Protein AF-0000000087738528 (afdb_homodimer)

Secondary structure (DSSP, 8-state):
--HHHHHHHHHHHHHHHHHHHHHH-HHHHHHHTTB-----SSS-GGGHHHHHHHHHHHHHHHHHHHHHHHT-HHHHHHHHHHHHHHHHHHHHHHHHHB-TTHHHHHHHHHHHHHHHHHHHHHHT-/--HHHHHHHHHHHHHHHHHHHHHH-HHHHHHHTTB------SS-GGGHHHHHHHHHHHHHHHHHHHHHHHT-HHHHHHHHHHHHHHHHHHHHHHHHHB-TTHHHHHHHHHHHHHHHHHHHHHHT-

Organism: NCBI:txid56646

Solvent-accessible surface area (backbone atoms only — not comparable to full-atom values): 12207 Å² total; per-residue (Å²): 131,53,71,70,56,50,50,44,46,49,48,13,50,48,26,38,52,49,19,50,42,20,67,75,37,43,73,58,44,31,58,72,69,20,33,45,72,68,79,60,78,91,84,57,48,67,45,49,48,43,39,52,52,17,35,49,30,32,29,52,11,53,46,37,42,51,26,59,75,70,62,37,63,51,30,47,34,43,52,29,38,37,54,10,48,30,25,41,47,47,24,59,48,34,76,75,59,28,37,96,61,20,68,63,45,28,51,52,22,43,51,49,13,51,52,27,38,48,53,24,53,58,67,73,103,131,54,71,69,56,49,50,44,47,50,48,14,50,48,27,37,52,49,18,50,42,20,67,75,37,43,72,57,43,32,58,74,69,20,32,42,70,66,82,59,70,94,86,49,51,66,44,48,47,42,40,51,52,17,34,48,31,34,29,52,10,54,46,38,42,51,24,58,76,69,62,36,62,52,30,46,34,43,52,29,37,38,53,10,47,30,26,42,47,48,23,58,48,31,75,76,59,30,36,94,61,19,68,61,44,27,50,51,23,43,52,50,12,51,52,27,38,49,52,23,53,59,67,71,104

InterPro domains:
  IPR025363 Protein of unknown function DUF4267 [PF14087] (12-122)

Nearest PDB structures (foldseek):
  6k4j-assembly1_A  TM=4.149E-01  e=2.799E-01  Homo sapiens
  8esv-assembly1_B  TM=3.959E-01  e=2.149E+00  Homo sapiens
  2cj5-assembly1_A  TM=5.623E-01  e=8.952E+00  Nicotiana tabacum
  8h9q-assembly1_N  TM=2.636E-01  e=1.359E+00  Homo sapiens
  6jx6-assembly1_A  TM=2.242E-01  e=2.773E+00  Homo sapiens

pLDDT: mean 91.37, std 12.64, range [44.09, 98.94]

Sequence (250 aa):
MTLSETLVYLLGLGCIARSVMAFANPQAEYALNGIRHTIAPKKDTSSGPIYMLGLWELSVGVLLLTTQASGSFAGITTLLGLMGLYKAGVAILLWNIGDKNKTRKIAGNILTAITFLFWALYRCQMTLSETLVYLLGLGCIARSVMAFANPQAEYALNGIRHTIAPKKDTSSGPIYMLGLWELSVGVLLLTTQASGSFAGITTLLGLMGLYKAGVAILLWNIGDKNKTRKIAGNILTAITFLFWALYRCQ

Radius of gyration: 17.53 Å; Cα contacts (8 Å, |Δi|>4): 351; chains: 2; bounding box: 40×53×39 Å

Structure (mmCIF, N/CA/C/O backbone):
data_AF-0000000087738528-model_v1
#
loop_
_entity.id
_entity.type
_entity.pdbx_description
1 polymer 'DoxX family protein'
#
loop_
_atom_site.group_PDB
_atom_site.id
_atom_site.type_symbol
_atom_site.label_atom_id
_atom_site.label_alt_id
_atom_site.label_comp_id
_atom_site.label_asym_id
_atom_site.label_entity_id
_atom_site.label_seq_id
_atom_site.pdbx_PDB_ins_code
_atom_site.Cartn_x
_atom_site.Cartn_y
_atom_site.Cartn_z
_atom_site.occupancy
_atom_site.B_iso_or_equiv
_atom_site.auth_seq_id
_atom_site.auth_comp_id
_atom_site.auth_asym_id
_atom_site.auth_atom_id
_atom_site.pdbx_PDB_model_num
ATOM 1 N N . MET A 1 1 ? -19.734 -15.836 -14.5 1 84.88 1 MET A N 1
ATOM 2 C CA . MET A 1 1 ? -18.812 -15.484 -13.43 1 84.88 1 MET A CA 1
ATOM 3 C C . MET A 1 1 ? -19.328 -15.969 -12.078 1 84.88 1 MET A C 1
ATOM 5 O O . MET A 1 1 ? -20.531 -15.914 -11.812 1 84.88 1 MET A O 1
ATOM 9 N N . THR A 1 2 ? -18.469 -16.594 -11.344 1 93.69 2 THR A N 1
ATOM 10 C CA . THR A 1 2 ? -18.797 -17.047 -10 1 93.69 2 THR A CA 1
ATOM 11 C C . THR A 1 2 ? -18.906 -15.867 -9.039 1 93.69 2 THR A C 1
ATOM 13 O O . THR A 1 2 ? -18.531 -14.742 -9.383 1 93.69 2 THR A O 1
ATOM 16 N N . LEU A 1 3 ? -19.578 -16.078 -7.895 1 94.94 3 LEU A N 1
ATOM 17 C CA . LEU A 1 3 ? -19.656 -15.047 -6.859 1 94.94 3 LEU A CA 1
ATOM 18 C C . LEU A 1 3 ? -18.266 -14.57 -6.457 1 94.94 3 LEU A C 1
ATOM 20 O O . LEU A 1 3 ? -18.031 -13.367 -6.297 1 94.94 3 LEU A O 1
ATOM 24 N N . SER A 1 4 ? -17.406 -15.547 -6.266 1 95.31 4 SER A N 1
ATOM 25 C CA . SER A 1 4 ? -16.031 -15.203 -5.875 1 95.31 4 SER A CA 1
ATOM 26 C C . SER A 1 4 ? -15.375 -14.289 -6.906 1 95.31 4 SER A C 1
ATOM 28 O O . SER A 1 4 ? -14.742 -13.297 -6.543 1 95.31 4 SER A O 1
ATOM 30 N N . GLU A 1 5 ? -15.477 -14.555 -8.156 1 97.25 5 GLU A N 1
ATOM 31 C CA . GLU A 1 5 ? -14.914 -13.734 -9.219 1 97.25 5 GLU A CA 1
ATOM 32 C C . GLU A 1 5 ? -15.523 -12.336 -9.227 1 97.25 5 GLU A C 1
ATOM 34 O O . GLU A 1 5 ? -14.812 -11.344 -9.352 1 97.25 5 GLU A O 1
ATOM 39 N N . THR A 1 6 ? -16.828 -12.336 -9.07 1 97.69 6 THR A N 1
ATOM 40 C CA . THR A 1 6 ? -17.531 -11.055 -9.039 1 97.69 6 THR A CA 1
ATOM 41 C C . THR A 1 6 ? -17.047 -10.188 -7.887 1 97.69 6 THR A C 1
ATOM 43 O O . THR A 1 6 ? -16.828 -8.984 -8.055 1 97.69 6 THR A O 1
ATOM 46 N N . LEU A 1 7 ? -16.844 -10.805 -6.742 1 97.88 7 LEU A N 1
ATOM 47 C CA . LEU A 1 7 ? -16.391 -10.078 -5.559 1 97.88 7 LEU A CA 1
ATOM 48 C C . LEU A 1 7 ? -14.992 -9.508 -5.77 1 97.88 7 LEU A C 1
ATOM 50 O O . LEU A 1 7 ? -14.672 -8.422 -5.277 1 97.88 7 LEU A O 1
ATOM 54 N N . VAL A 1 8 ? -14.117 -10.18 -6.469 1 98.56 8 VAL A N 1
ATOM 55 C CA . VAL A 1 8 ? -12.773 -9.68 -6.738 1 98.56 8 VAL A CA 1
ATOM 56 C C . VAL A 1 8 ? -12.844 -8.461 -7.656 1 98.56 8 VAL A C 1
ATOM 58 O O . VAL A 1 8 ? -12.172 -7.457 -7.418 1 98.56 8 VAL A O 1
ATOM 61 N N . TYR A 1 9 ? -13.703 -8.492 -8.688 1 98.62 9 TYR A N 1
ATOM 62 C CA . TYR A 1 9 ? -13.875 -7.348 -9.578 1 98.62 9 TYR A CA 1
ATOM 63 C C . TYR A 1 9 ? -14.438 -6.152 -8.812 1 98.62 9 TYR A C 1
ATOM 65 O O . TYR A 1 9 ? -13.992 -5.02 -9.008 1 98.62 9 TYR A O 1
ATOM 73 N N . LEU A 1 10 ? -15.375 -6.418 -7.965 1 98.62 10 LEU A N 1
ATOM 74 C CA . LEU A 1 10 ? -15.961 -5.344 -7.172 1 98.62 10 LEU A CA 1
ATOM 75 C C . LEU A 1 10 ? -14.938 -4.754 -6.211 1 98.62 10 LEU A C 1
ATOM 77 O O . LEU A 1 10 ? -14.891 -3.535 -6.02 1 98.62 10 LEU A O 1
ATOM 81 N N . LEU A 1 11 ? -14.203 -5.637 -5.633 1 98.69 11 LEU A N 1
ATOM 82 C CA . LEU A 1 11 ? -13.148 -5.172 -4.738 1 98.69 11 LEU A CA 1
ATOM 83 C C . LEU A 1 11 ? -12.148 -4.297 -5.484 1 98.69 11 LEU A C 1
ATOM 85 O O . LEU A 1 11 ? -11.75 -3.238 -4.988 1 98.69 11 LEU A O 1
ATOM 89 N N . GLY A 1 12 ? -11.656 -4.758 -6.66 1 98.88 12 GLY A N 1
ATOM 90 C CA . GLY A 1 12 ? -10.75 -3.967 -7.469 1 98.88 12 GLY A CA 1
ATOM 91 C C . GLY A 1 12 ? -11.305 -2.605 -7.844 1 98.88 12 GLY A C 1
ATOM 92 O O . GLY A 1 12 ? -10.617 -1.59 -7.711 1 98.88 12 GLY A O 1
ATOM 93 N N . LEU A 1 13 ? -12.562 -2.557 -8.227 1 98.69 13 LEU A N 1
ATOM 94 C CA . LEU A 1 13 ? -13.219 -1.301 -8.57 1 98.69 13 LEU A CA 1
ATOM 95 C C . LEU A 1 13 ? -13.391 -0.42 -7.34 1 98.69 13 LEU A C 1
ATOM 97 O O . LEU A 1 13 ? -13.289 0.806 -7.426 1 98.69 13 LEU A O 1
ATOM 101 N N . GLY A 1 14 ? -13.727 -1.035 -6.246 1 98.31 14 GLY A N 1
ATOM 102 C CA . GLY A 1 14 ? -13.828 -0.293 -5 1 98.31 14 GLY A CA 1
ATOM 103 C C . GLY A 1 14 ? -12.531 0.392 -4.605 1 98.31 14 GLY A C 1
ATOM 104 O O . GLY A 1 14 ? -12.539 1.539 -4.152 1 98.31 14 GLY A O 1
ATOM 105 N N . CYS A 1 15 ? -11.422 -0.277 -4.754 1 98.56 15 CYS A N 1
ATOM 106 C CA . CYS A 1 15 ? -10.117 0.31 -4.477 1 98.56 15 CYS A CA 1
ATOM 107 C C . CYS A 1 15 ? -9.844 1.49 -5.402 1 98.56 15 CYS A C 1
ATOM 109 O O . CYS A 1 15 ? -9.328 2.52 -4.965 1 98.56 15 CYS A O 1
ATOM 111 N N . ILE A 1 16 ? -10.195 1.378 -6.656 1 98.56 16 ILE A N 1
ATOM 112 C CA . ILE A 1 16 ? -10 2.469 -7.602 1 98.56 16 ILE A CA 1
ATOM 113 C C . ILE A 1 16 ? -10.891 3.652 -7.219 1 98.56 16 ILE A C 1
ATOM 115 O O . ILE A 1 16 ? -10.453 4.805 -7.273 1 98.56 16 ILE A O 1
ATOM 119 N N . ALA A 1 17 ? -12.109 3.391 -6.816 1 97.94 17 ALA A N 1
ATOM 120 C CA . ALA A 1 17 ? -13.008 4.457 -6.367 1 97.94 17 ALA A CA 1
ATOM 121 C C . ALA A 1 17 ? -12.43 5.184 -5.16 1 97.94 17 ALA A C 1
ATOM 123 O O . ALA A 1 17 ? -12.508 6.414 -5.07 1 97.94 17 ALA A O 1
ATOM 124 N N . ARG A 1 18 ? -11.898 4.438 -4.223 1 96.88 18 ARG A N 1
ATOM 125 C CA . ARG A 1 18 ? -11.273 5.051 -3.059 1 96.88 18 ARG A CA 1
ATOM 126 C C . ARG A 1 18 ? -10.094 5.926 -3.467 1 96.88 18 ARG A C 1
ATOM 128 O O . ARG A 1 18 ? -9.844 6.965 -2.852 1 96.88 18 ARG A O 1
ATOM 135 N N . SER A 1 19 ? -9.312 5.43 -4.398 1 97.44 19 SER A N 1
ATOM 136 C CA . SER A 1 19 ? -8.219 6.234 -4.93 1 97.44 19 SER A CA 1
ATOM 137 C C . SER A 1 19 ? -8.719 7.566 -5.469 1 97.44 19 SER A C 1
ATOM 139 O O . SER A 1 19 ? -8.156 8.617 -5.164 1 97.44 19 SER A O 1
ATOM 141 N N . VAL A 1 20 ? -9.742 7.613 -6.211 1 97.12 20 VAL A N 1
ATOM 142 C CA . VAL A 1 20 ? -10.32 8.836 -6.754 1 97.12 20 VAL A CA 1
ATOM 143 C C . VAL A 1 20 ? -10.734 9.766 -5.609 1 97.12 20 VAL A C 1
ATOM 145 O O . VAL A 1 20 ? -10.484 10.969 -5.66 1 97.12 20 VAL A O 1
ATOM 148 N N . MET A 1 21 ? -11.305 9.234 -4.609 1 94.19 21 MET A N 1
ATOM 149 C CA . MET A 1 21 ? -11.727 10.031 -3.459 1 94.19 21 MET A CA 1
ATOM 150 C C . MET A 1 21 ? -10.523 10.664 -2.77 1 94.19 21 MET A C 1
ATOM 152 O O . MET A 1 21 ? -10.586 11.82 -2.354 1 94.19 21 MET A O 1
ATOM 156 N N . ALA A 1 22 ? -9.469 9.898 -2.594 1 94.25 22 ALA A N 1
ATOM 157 C CA . ALA A 1 22 ? -8.258 10.414 -1.956 1 94.25 22 ALA A CA 1
ATOM 158 C C . ALA A 1 22 ? -7.715 11.625 -2.709 1 94.25 22 ALA A C 1
ATOM 160 O O . ALA A 1 22 ? -7.203 12.562 -2.098 1 94.25 22 ALA A O 1
ATOM 161 N N . PHE A 1 23 ? -7.859 11.625 -4.051 1 93.31 23 PHE A N 1
ATOM 162 C CA . PHE A 1 23 ? -7.359 12.734 -4.855 1 93.31 23 PHE A CA 1
ATOM 163 C C . PHE A 1 23 ? -8.375 13.867 -4.898 1 93.31 23 PHE A C 1
ATOM 165 O O . PHE A 1 23 ? -8 15.039 -4.859 1 93.31 23 PHE A O 1
ATOM 172 N N . ALA A 1 24 ? -9.617 13.562 -4.922 1 94.38 24 ALA A N 1
ATOM 173 C CA . ALA A 1 24 ? -10.656 14.57 -5.086 1 94.38 24 ALA A CA 1
ATOM 174 C C . ALA A 1 24 ? -10.953 15.281 -3.764 1 94.38 24 ALA A C 1
ATOM 176 O O . ALA A 1 24 ? -11.25 16.469 -3.746 1 94.38 24 ALA A O 1
ATOM 177 N N . ASN A 1 25 ? -10.922 14.602 -2.697 1 92.75 25 ASN A N 1
ATOM 178 C CA . ASN A 1 25 ? -11.25 15.133 -1.38 1 92.75 25 ASN A CA 1
ATOM 179 C C . ASN A 1 25 ? -10.375 14.523 -0.292 1 92.75 25 ASN A C 1
ATOM 181 O O . ASN A 1 25 ? -10.852 13.742 0.536 1 92.75 25 ASN A O 1
ATOM 185 N N . PRO A 1 26 ? -9.133 14.953 -0.271 1 88.75 26 PRO A N 1
ATOM 186 C CA . PRO A 1 26 ? -8.211 14.375 0.703 1 88.75 26 PRO A CA 1
ATOM 187 C C . PRO A 1 26 ? -8.672 14.562 2.145 1 88.75 26 PRO A C 1
ATOM 189 O O . PRO A 1 26 ? -8.422 13.711 2.996 1 88.75 26 PRO A O 1
ATOM 192 N N . GLN A 1 27 ? -9.438 15.641 2.484 1 84.06 27 GLN A N 1
ATOM 193 C CA . GLN A 1 27 ? -9.93 15.875 3.836 1 84.06 27 GLN A CA 1
ATOM 194 C C . GLN A 1 27 ? -10.938 14.797 4.246 1 84.06 27 GLN A C 1
ATOM 196 O O . GLN A 1 27 ? -10.93 14.344 5.391 1 84.06 27 GLN A O 1
ATOM 201 N N . ALA A 1 28 ? -11.703 14.43 3.309 1 86.06 28 ALA A N 1
ATOM 202 C CA . ALA A 1 28 ? -12.672 13.367 3.568 1 86.06 28 ALA A CA 1
ATOM 203 C C . ALA A 1 28 ? -11.969 12.039 3.859 1 86.06 28 ALA A C 1
ATOM 205 O O . ALA A 1 28 ? -12.438 11.25 4.684 1 86.06 28 ALA A O 1
ATOM 206 N N . GLU A 1 29 ? -10.859 11.812 3.221 1 86.38 29 GLU A N 1
ATOM 207 C CA . GLU A 1 29 ? -10.117 10.57 3.412 1 86.38 29 GLU A CA 1
ATOM 208 C C . GLU A 1 29 ? -9.516 10.5 4.812 1 86.38 29 GLU A C 1
ATOM 210 O O . GLU A 1 29 ? -9.414 9.414 5.395 1 86.38 29 GLU A O 1
ATOM 215 N N . TYR A 1 30 ? -9.141 11.625 5.336 1 84.69 30 TYR A N 1
ATOM 216 C CA . TYR A 1 30 ? -8.695 11.633 6.723 1 84.69 30 TYR A CA 1
ATOM 217 C C . TYR A 1 30 ? -9.781 11.094 7.648 1 84.69 30 TYR A C 1
ATOM 219 O O . TYR A 1 30 ? -9.523 10.211 8.469 1 84.69 30 TYR A O 1
ATOM 227 N N . ALA A 1 31 ? -10.93 11.602 7.492 1 83.75 31 ALA A N 1
ATOM 228 C CA . ALA A 1 31 ? -12.062 11.188 8.32 1 83.75 31 ALA A CA 1
ATOM 229 C C . ALA A 1 31 ? -12.398 9.719 8.086 1 83.75 31 ALA A C 1
ATOM 231 O O . ALA A 1 31 ? -12.68 8.984 9.039 1 83.75 31 ALA A O 1
ATOM 232 N N . LEU A 1 32 ? -12.305 9.297 6.852 1 85.31 32 LEU A N 1
ATOM 233 C CA . LEU A 1 32 ? -12.641 7.922 6.488 1 85.31 32 LEU A CA 1
ATOM 234 C C . LEU A 1 32 ? -11.641 6.941 7.098 1 85.31 32 LEU A C 1
ATOM 236 O O . LEU A 1 32 ? -12 5.812 7.441 1 85.31 32 LEU A O 1
ATOM 240 N N . ASN A 1 33 ? -10.492 7.398 7.305 1 87.69 33 ASN A N 1
ATOM 241 C CA . ASN A 1 33 ? -9.461 6.539 7.871 1 87.69 33 ASN A CA 1
ATOM 242 C C . ASN A 1 33 ? -9.375 6.691 9.383 1 87.69 33 ASN A C 1
ATOM 244 O O . ASN A 1 33 ? -8.555 6.031 10.039 1 87.69 33 ASN A O 1
ATOM 248 N N . GLY A 1 34 ? -10.188 7.57 9.93 1 85.12 34 GLY A N 1
ATOM 249 C CA . GLY A 1 34 ? -10.242 7.738 11.375 1 85.12 34 GLY A CA 1
ATOM 250 C C . GLY A 1 34 ? -9.039 8.477 11.93 1 85.12 34 GLY A C 1
ATOM 251 O O . GLY A 1 34 ? -8.656 8.281 13.086 1 85.12 34 GLY A O 1
ATOM 252 N N . ILE A 1 35 ? -8.359 9.258 11.117 1 84.12 35 ILE A N 1
ATOM 253 C CA . ILE A 1 35 ? -7.184 9.984 11.586 1 84.12 35 ILE A CA 1
ATOM 254 C C . ILE A 1 35 ? -7.508 11.469 11.719 1 84.12 35 ILE A C 1
ATOM 256 O O . ILE A 1 35 ? -8.32 12 10.961 1 84.12 35 ILE A O 1
ATOM 260 N N . ARG A 1 36 ? -6.863 12.023 12.766 1 74.69 36 ARG A N 1
ATOM 261 C CA . ARG A 1 36 ? -7.059 13.453 12.992 1 74.69 36 ARG A CA 1
ATOM 262 C C . ARG A 1 36 ? -6.312 14.281 11.945 1 74.69 36 ARG A C 1
ATOM 264 O O . ARG A 1 36 ? -5.188 13.945 11.57 1 74.69 36 ARG A O 1
ATOM 271 N N . HIS A 1 37 ? -7.141 15.07 11.273 1 66 37 HIS A N 1
ATOM 272 C CA . HIS A 1 37 ? -6.504 15.992 10.336 1 66 37 HIS A CA 1
ATOM 273 C C . HIS A 1 37 ? -6.234 17.344 10.992 1 66 37 HIS A C 1
ATOM 275 O O . HIS A 1 37 ? -7.125 17.922 11.625 1 66 37 HIS A O 1
ATOM 281 N N . THR A 1 38 ? -5.008 17.594 11.281 1 55.16 38 THR A N 1
ATOM 282 C CA . THR A 1 38 ? -4.789 18.938 11.805 1 55.16 38 THR A CA 1
ATOM 283 C C . THR A 1 38 ? -4.566 19.938 10.672 1 55.16 38 THR A C 1
ATOM 285 O O . THR A 1 38 ? -3.697 19.734 9.82 1 55.16 38 THR A O 1
ATOM 288 N N . ILE A 1 39 ? -5.645 20.5 10.094 1 50 39 ILE A N 1
ATOM 289 C CA . ILE A 1 39 ? -5.73 21.5 9.031 1 50 39 ILE A CA 1
ATOM 290 C C . ILE A 1 39 ? -4.684 22.578 9.25 1 50 39 ILE A C 1
ATOM 292 O O . ILE A 1 39 ? -4.656 23.219 10.305 1 50 39 ILE A O 1
ATOM 296 N N . ALA A 1 40 ? -3.424 22.312 8.875 1 48.94 40 ALA A N 1
ATOM 297 C CA . ALA A 1 40 ? -2.77 23.625 8.891 1 48.94 40 ALA A CA 1
ATOM 298 C C . ALA A 1 40 ? -3.395 24.562 7.867 1 48.94 40 ALA A C 1
ATOM 300 O O . ALA A 1 40 ? -3.998 24.109 6.891 1 48.94 40 ALA A O 1
ATOM 301 N N . PRO A 1 41 ? -3.244 25.906 7.879 1 44.09 41 PRO A N 1
ATOM 302 C CA . PRO A 1 41 ? -3.867 26.953 7.055 1 44.09 41 PRO A CA 1
ATOM 303 C C . PRO A 1 41 ? -3.875 26.594 5.57 1 44.09 41 PRO A C 1
ATOM 305 O O . PRO A 1 41 ? -3.238 25.625 5.16 1 44.09 41 PRO A O 1
ATOM 308 N N . LYS A 1 42 ? -3.799 27.531 4.473 1 47.56 42 LYS A N 1
ATOM 309 C CA . LYS A 1 42 ? -4.18 27.75 3.082 1 47.56 42 LYS A CA 1
ATOM 310 C C . LYS A 1 42 ? -3.664 26.625 2.186 1 47.56 42 LYS A C 1
ATOM 312 O O . LYS A 1 42 ? -4.379 26.156 1.302 1 47.56 42 LYS A O 1
ATOM 317 N N . LYS A 1 43 ? -2.377 26.625 1.771 1 49.78 43 LYS A N 1
AT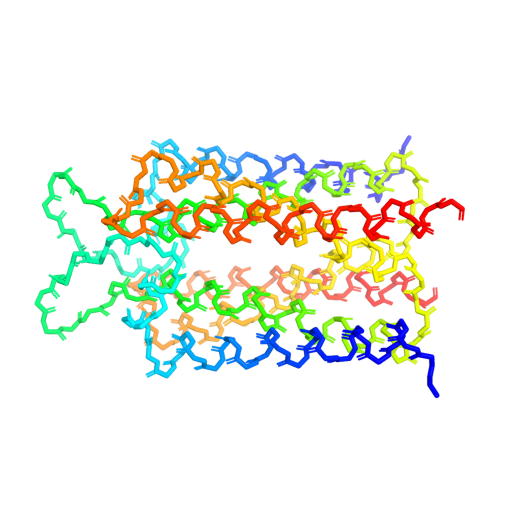OM 318 C CA . LYS A 1 43 ? -1.654 25.828 0.785 1 49.78 43 LYS A CA 1
ATOM 319 C C . LYS A 1 43 ? -1.305 24.438 1.343 1 49.78 43 LYS A C 1
ATOM 321 O O . LYS A 1 43 ? -0.212 24.25 1.878 1 49.78 43 LYS A O 1
ATOM 326 N N . ASP A 1 44 ? -2.254 23.516 1.704 1 50.38 44 ASP A N 1
ATOM 327 C CA . ASP A 1 44 ? -2.15 22.328 2.547 1 50.38 44 ASP A CA 1
ATOM 328 C C . ASP A 1 44 ? -1.38 21.219 1.835 1 50.38 44 ASP A C 1
ATOM 330 O O . ASP A 1 44 ? -1.947 20.484 1.022 1 50.38 44 ASP A O 1
ATOM 334 N N . THR A 1 45 ? -0.181 21.453 1.386 1 52.06 45 THR A N 1
ATOM 335 C CA . THR A 1 45 ? 0.754 20.422 0.961 1 52.06 45 THR A CA 1
ATOM 336 C C . THR A 1 45 ? 0.718 19.234 1.92 1 52.06 45 THR A C 1
ATOM 338 O O . THR A 1 45 ? 1.344 18.203 1.664 1 52.06 45 THR A O 1
ATOM 341 N N . SER A 1 46 ? -0.271 19.344 2.959 1 64.25 46 SER A N 1
ATOM 342 C CA . SER A 1 46 ? -0.348 18.344 4.02 1 64.25 46 SER A CA 1
ATOM 343 C C . SER A 1 46 ? -1.031 17.078 3.533 1 64.25 46 SER A C 1
ATOM 345 O O . SER A 1 46 ? -0.936 16.031 4.176 1 64.25 46 SER A O 1
ATOM 347 N N . SER A 1 47 ? -1.381 17.219 2.111 1 80.88 47 SER A N 1
ATOM 348 C CA . SER A 1 47 ? -2.16 16.062 1.698 1 80.88 47 SER A CA 1
ATOM 349 C C . SER A 1 47 ? -1.299 15.055 0.939 1 80.88 47 SER A C 1
ATOM 351 O O . SER A 1 47 ? -1.807 14.055 0.425 1 80.88 47 SER A O 1
ATOM 353 N N . GLY A 1 48 ? -0.019 15.281 0.82 1 87.44 48 GLY A N 1
ATOM 354 C CA . GLY A 1 48 ? 0.897 14.406 0.11 1 87.44 48 GLY A CA 1
ATOM 355 C C . GLY A 1 48 ? 0.759 12.945 0.512 1 87.44 48 GLY A C 1
ATOM 356 O O . GLY A 1 48 ? 0.512 12.086 -0.334 1 87.44 48 GLY A O 1
ATOM 357 N N . PRO A 1 49 ? 0.797 12.703 1.789 1 90.69 49 PRO A N 1
ATOM 358 C CA . PRO A 1 49 ? 0.692 11.312 2.234 1 90.69 49 PRO A CA 1
ATOM 359 C C . PRO A 1 49 ? -0.66 10.688 1.9 1 90.69 49 PRO A C 1
ATOM 361 O O . PRO A 1 49 ? -0.736 9.484 1.615 1 90.69 49 PRO A O 1
ATOM 364 N N . ILE A 1 50 ? -1.734 11.453 1.886 1 91.94 50 ILE A N 1
ATOM 365 C CA . ILE A 1 50 ? -3.057 10.938 1.548 1 91.94 50 ILE A CA 1
ATOM 366 C C . ILE A 1 50 ? -3.104 10.57 0.067 1 91.94 50 ILE A C 1
ATOM 368 O O . ILE A 1 50 ? -3.699 9.555 -0.307 1 91.94 50 ILE A O 1
ATOM 372 N N . TYR A 1 51 ? -2.502 11.367 -0.743 1 93.56 51 TYR A N 1
ATOM 373 C CA . TYR A 1 51 ? -2.424 11.023 -2.16 1 93.56 51 TYR A CA 1
ATOM 374 C C . TYR A 1 51 ? -1.629 9.742 -2.367 1 93.56 51 TYR A C 1
ATOM 376 O O . TYR A 1 51 ? -1.981 8.914 -3.215 1 93.56 51 TYR A O 1
ATOM 384 N N . MET A 1 52 ? -0.585 9.57 -1.612 1 95.5 52 MET A N 1
ATOM 385 C CA . MET A 1 52 ? 0.221 8.359 -1.718 1 95.5 52 MET A CA 1
ATOM 386 C C . MET A 1 52 ? -0.572 7.137 -1.262 1 95.5 52 MET A C 1
ATOM 388 O O . MET A 1 52 ? -0.445 6.059 -1.842 1 95.5 52 MET A O 1
ATOM 392 N N . LEU A 1 53 ? -1.365 7.355 -0.245 1 96.56 53 LEU A N 1
ATOM 393 C CA . LEU A 1 53 ? -2.256 6.27 0.153 1 96.56 53 LEU A CA 1
ATOM 394 C C . LEU A 1 53 ? -3.227 5.922 -0.971 1 96.56 53 LEU A C 1
ATOM 396 O O . LEU A 1 53 ? -3.516 4.746 -1.206 1 96.56 53 LEU A O 1
ATOM 400 N N . GLY A 1 54 ? -3.707 6.938 -1.646 1 97.44 54 GLY A N 1
ATOM 401 C CA . GLY A 1 54 ? -4.539 6.715 -2.818 1 97.44 54 GLY A CA 1
ATOM 402 C C . GLY A 1 54 ? -3.832 5.941 -3.914 1 97.44 54 GLY A C 1
ATOM 403 O O . GLY A 1 54 ? -4.441 5.109 -4.59 1 97.44 54 GLY A O 1
ATOM 404 N N . LEU A 1 55 ? -2.602 6.172 -4.082 1 98.19 55 LEU A N 1
ATOM 405 C CA . LEU A 1 55 ? -1.834 5.48 -5.109 1 98.19 55 LEU A CA 1
ATOM 406 C C . LEU A 1 55 ? -1.674 4 -4.766 1 98.19 55 LEU A C 1
ATOM 408 O O . LEU A 1 55 ? -1.678 3.148 -5.656 1 98.19 55 LEU A O 1
ATOM 412 N N . TRP A 1 56 ? -1.455 3.703 -3.484 1 98.62 56 TRP A N 1
ATOM 413 C CA . TRP A 1 56 ? -1.454 2.303 -3.072 1 98.62 56 TRP A CA 1
ATOM 414 C C . TRP A 1 56 ? -2.773 1.629 -3.436 1 98.62 56 TRP A C 1
ATOM 416 O O . TRP A 1 56 ? -2.781 0.536 -4.008 1 98.62 56 TRP A O 1
ATOM 426 N N . GLU A 1 57 ? -3.912 2.268 -3.156 1 98.56 57 GLU A N 1
ATOM 427 C CA . GLU A 1 57 ? -5.23 1.72 -3.459 1 98.56 57 GLU A CA 1
ATOM 428 C C . GLU A 1 57 ? -5.422 1.541 -4.961 1 98.56 57 GLU A C 1
ATOM 430 O O . GLU A 1 57 ? -5.98 0.536 -5.406 1 98.56 57 GLU A O 1
ATOM 435 N N . LEU A 1 58 ? -4.984 2.477 -5.68 1 98.75 58 LEU A N 1
ATOM 436 C CA . LEU A 1 58 ? -5.059 2.379 -7.137 1 98.75 58 LEU A CA 1
ATOM 437 C C . LEU A 1 58 ? -4.289 1.164 -7.641 1 98.75 58 LEU A C 1
ATOM 439 O O . LEU A 1 58 ? -4.797 0.398 -8.461 1 98.75 58 LEU A O 1
ATOM 443 N N . SER A 1 59 ? -3.092 1.006 -7.18 1 98.94 59 SER A N 1
ATOM 444 C CA . SER A 1 59 ? -2.238 -0.097 -7.609 1 98.94 59 SER A CA 1
ATOM 445 C C . SER A 1 59 ? -2.859 -1.445 -7.258 1 98.94 59 SER A C 1
ATOM 447 O O . SER A 1 59 ? -2.873 -2.361 -8.086 1 98.94 59 SER A O 1
ATOM 449 N N . VAL A 1 60 ? -3.395 -1.58 -6.039 1 98.88 60 VAL A N 1
ATOM 450 C CA . VAL A 1 60 ? -4.066 -2.809 -5.633 1 98.88 60 VAL A CA 1
ATOM 451 C C . VAL A 1 60 ? -5.273 -3.061 -6.535 1 98.88 60 VAL A C 1
ATOM 453 O O . VAL A 1 60 ? -5.484 -4.18 -7.004 1 98.88 60 VAL A O 1
ATOM 456 N N . GLY A 1 61 ? -6.078 -2.016 -6.773 1 98.94 61 GLY A N 1
ATOM 457 C CA . GLY A 1 61 ? -7.246 -2.16 -7.625 1 98.94 61 GLY A CA 1
ATOM 458 C C . GLY A 1 61 ? -6.91 -2.641 -9.023 1 98.94 61 GLY A C 1
ATOM 459 O O . GLY A 1 61 ? -7.52 -3.59 -9.523 1 98.94 61 GLY A O 1
ATOM 460 N N . VAL A 1 62 ? -5.957 -2.031 -9.641 1 98.81 62 VAL A N 1
ATOM 461 C CA . VAL A 1 62 ? -5.527 -2.406 -10.984 1 98.81 62 VAL A CA 1
ATOM 462 C C . VAL A 1 62 ? -5.035 -3.852 -10.984 1 98.81 62 VAL A C 1
ATOM 464 O O . VAL A 1 62 ? -5.375 -4.629 -11.875 1 98.81 62 VAL A O 1
ATOM 467 N N . LEU A 1 63 ? -4.293 -4.266 -9.984 1 98.81 63 LEU A N 1
ATOM 468 C CA . LEU A 1 63 ? -3.729 -5.609 -9.969 1 98.81 63 LEU A CA 1
ATOM 469 C C . LEU A 1 63 ? -4.805 -6.648 -9.664 1 98.81 63 LEU A C 1
ATOM 471 O O . LEU A 1 63 ? -4.742 -7.773 -10.164 1 98.81 63 LEU A O 1
ATOM 475 N N . LEU A 1 64 ? -5.785 -6.254 -8.789 1 98.88 64 LEU A N 1
ATOM 476 C CA . LEU A 1 64 ? -6.895 -7.18 -8.586 1 98.88 64 LEU A CA 1
ATOM 477 C C . LEU A 1 64 ? -7.629 -7.449 -9.891 1 98.88 64 LEU A C 1
ATOM 479 O O . LEU A 1 64 ? -7.945 -8.602 -10.203 1 98.88 64 LEU A O 1
ATOM 483 N N . LEU A 1 65 ? -7.844 -6.434 -10.68 1 98.75 65 LEU A N 1
ATOM 484 C CA . LEU A 1 65 ? -8.539 -6.598 -11.953 1 98.75 65 LEU A CA 1
ATOM 485 C C . LEU A 1 65 ? -7.699 -7.414 -12.93 1 98.75 65 LEU A C 1
ATOM 487 O O . LEU A 1 65 ? -8.219 -8.32 -13.594 1 98.75 65 LEU A O 1
ATOM 491 N N . THR A 1 66 ? -6.418 -7.152 -13.023 1 97.5 66 THR A N 1
ATOM 492 C CA . THR A 1 66 ? -5.574 -7.824 -14.008 1 97.5 66 THR A CA 1
ATOM 493 C C . THR A 1 66 ? -5.309 -9.266 -13.594 1 97.5 66 THR A C 1
ATOM 495 O O . THR A 1 66 ? -5.297 -10.164 -14.438 1 97.5 66 THR A O 1
ATOM 498 N N . THR A 1 67 ? -5.07 -9.523 -12.273 1 97.56 67 THR A N 1
ATOM 499 C CA . THR A 1 67 ? -4.855 -10.891 -11.828 1 97.56 67 THR A CA 1
ATOM 500 C C . THR A 1 67 ? -6.133 -11.719 -11.977 1 97.56 67 THR A C 1
ATOM 502 O O . THR A 1 67 ? -6.078 -12.898 -12.32 1 97.56 67 THR A O 1
ATOM 505 N N . GLN A 1 68 ? -7.281 -11.094 -11.703 1 98.06 68 GLN A N 1
ATOM 506 C CA . GLN A 1 68 ? -8.547 -11.789 -11.922 1 98.06 68 GLN A CA 1
ATOM 507 C C . GLN A 1 68 ? -8.742 -12.125 -13.398 1 98.06 68 GLN A C 1
ATOM 509 O O . GLN A 1 68 ? -9.102 -13.258 -13.742 1 98.06 68 GLN A O 1
ATOM 514 N N . ALA A 1 69 ? -8.477 -11.156 -14.305 1 97.25 69 ALA A N 1
ATOM 515 C CA . ALA A 1 69 ? -8.633 -11.352 -15.742 1 97.25 69 ALA A CA 1
ATOM 516 C C . ALA A 1 69 ? -7.68 -12.43 -16.25 1 97.25 69 ALA A C 1
ATOM 518 O O . ALA A 1 69 ? -8.023 -13.188 -17.156 1 97.25 69 ALA A O 1
ATOM 519 N N . SER A 1 70 ? -6.504 -12.586 -15.633 1 95.75 70 SER A N 1
ATOM 520 C CA . SER A 1 70 ? -5.508 -13.555 -16.078 1 95.75 70 SER A CA 1
ATOM 521 C C . SER A 1 70 ? -5.672 -14.891 -15.352 1 95.75 70 SER A C 1
ATOM 523 O O . SER A 1 70 ? -4.988 -15.867 -15.664 1 95.75 70 SER A O 1
ATOM 525 N N . GLY A 1 71 ? -6.484 -14.914 -14.367 1 95.88 71 GLY A N 1
ATOM 526 C CA . GLY A 1 71 ? -6.762 -16.141 -13.641 1 95.88 71 GLY A CA 1
ATOM 527 C C . GLY A 1 71 ? -5.66 -16.516 -12.664 1 95.88 71 GLY A C 1
ATOM 528 O O . GLY A 1 71 ? -5.48 -17.703 -12.344 1 95.88 71 GLY A O 1
ATOM 529 N N . SER A 1 72 ? -4.895 -15.562 -12.281 1 96 72 SER A N 1
ATOM 530 C CA . SER A 1 72 ? -3.822 -15.859 -11.336 1 96 72 SER A CA 1
ATOM 531 C C . SER A 1 72 ? -4.371 -16.062 -9.922 1 96 72 SER A C 1
ATOM 533 O O . SER A 1 72 ? -4.625 -15.094 -9.203 1 96 72 SER A O 1
ATOM 535 N N . PHE A 1 73 ? -4.48 -17.281 -9.508 1 95.5 73 PHE A N 1
ATOM 536 C CA . PHE A 1 73 ? -4.988 -17.625 -8.188 1 95.5 73 PHE A CA 1
ATOM 537 C C . PHE A 1 73 ? -4.074 -17.078 -7.098 1 95.5 73 PHE A C 1
ATOM 539 O O . PHE A 1 73 ? -4.543 -16.438 -6.152 1 95.5 73 PHE A O 1
ATOM 546 N N . ALA A 1 74 ? -2.785 -17.328 -7.23 1 97.06 74 ALA A N 1
ATOM 547 C CA . ALA A 1 74 ? -1.812 -16.906 -6.227 1 97.06 74 ALA A CA 1
ATOM 548 C C . ALA A 1 74 ? -1.723 -15.383 -6.148 1 97.06 74 ALA A C 1
ATOM 550 O O . ALA A 1 74 ? -1.507 -14.82 -5.07 1 97.06 74 ALA A O 1
ATOM 551 N N . GLY A 1 75 ? -1.868 -14.703 -7.328 1 97.94 75 GLY A N 1
ATOM 552 C CA . GLY A 1 75 ? -1.887 -13.25 -7.324 1 97.94 75 GLY A CA 1
ATOM 553 C C . GLY A 1 75 ? -3.012 -12.664 -6.488 1 97.94 75 GLY A C 1
ATOM 554 O O . GLY A 1 75 ? -2.781 -11.797 -5.648 1 97.94 75 GLY A O 1
ATOM 555 N N . ILE A 1 76 ? -4.203 -13.203 -6.676 1 98.62 76 ILE A N 1
ATOM 556 C CA . ILE A 1 76 ? -5.363 -12.742 -5.922 1 98.62 76 ILE A CA 1
ATOM 557 C C . ILE A 1 76 ? -5.168 -13.047 -4.438 1 98.62 76 ILE A C 1
ATOM 559 O O . ILE A 1 76 ? -5.41 -12.188 -3.586 1 98.62 76 ILE A O 1
ATOM 563 N N . THR A 1 77 ? -4.738 -14.234 -4.113 1 98.56 77 THR A N 1
ATOM 564 C CA . THR A 1 77 ? -4.512 -14.633 -2.727 1 98.56 77 THR A CA 1
ATOM 565 C C . THR A 1 77 ? -3.5 -13.703 -2.061 1 98.56 77 THR A C 1
ATOM 567 O O . THR A 1 77 ? -3.691 -13.289 -0.916 1 98.56 77 THR A O 1
ATOM 570 N N . THR A 1 78 ? -2.443 -13.344 -2.766 1 98.69 78 THR A N 1
ATOM 571 C CA . THR A 1 78 ? -1.405 -12.453 -2.25 1 98.69 78 THR A CA 1
ATOM 572 C C . TH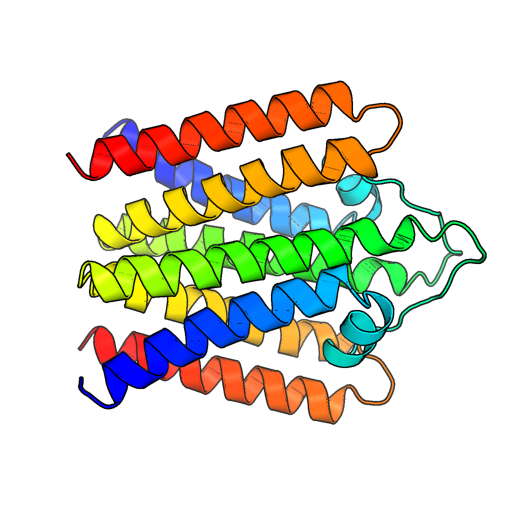R A 1 78 ? -1.971 -11.07 -1.974 1 98.69 78 THR A C 1
ATOM 574 O O . THR A 1 78 ? -1.694 -10.477 -0.927 1 98.69 78 THR A O 1
ATOM 577 N N . LEU A 1 79 ? -2.797 -10.539 -2.877 1 98.88 79 LEU A N 1
ATOM 578 C CA . LEU A 1 79 ? -3.367 -9.203 -2.705 1 98.88 79 LEU A CA 1
ATOM 579 C C . LEU A 1 79 ? -4.387 -9.188 -1.57 1 98.88 79 LEU A C 1
ATOM 581 O O . LEU A 1 79 ? -4.488 -8.203 -0.835 1 98.88 79 LEU A O 1
ATOM 585 N N . LEU A 1 80 ? -5.133 -10.273 -1.408 1 98.88 80 LEU A N 1
ATOM 586 C CA . LEU A 1 80 ? -6.027 -10.383 -0.261 1 98.88 80 LEU A CA 1
ATOM 587 C C . LEU A 1 80 ? -5.238 -10.398 1.044 1 98.88 80 LEU A C 1
ATOM 589 O O . LEU A 1 80 ? -5.625 -9.742 2.014 1 98.88 80 LEU A O 1
ATOM 593 N N . GLY A 1 81 ? -4.176 -11.172 1.095 1 98.75 81 GLY A N 1
ATOM 594 C CA . GLY A 1 81 ? -3.314 -11.172 2.266 1 98.75 81 GLY A CA 1
ATOM 595 C C . GLY A 1 81 ? -2.738 -9.805 2.578 1 98.75 81 GLY A C 1
ATOM 596 O O . GLY A 1 81 ? -2.697 -9.391 3.738 1 98.75 81 GLY A O 1
ATOM 597 N N . LEU A 1 82 ? -2.295 -9.094 1.556 1 98.94 82 LEU A N 1
ATOM 598 C CA . LEU A 1 82 ? -1.744 -7.746 1.687 1 98.94 82 LEU A CA 1
ATOM 599 C C . LEU A 1 82 ? -2.764 -6.801 2.311 1 98.94 82 LEU A C 1
ATOM 601 O O . LEU A 1 82 ? -2.463 -6.113 3.291 1 98.94 82 LEU A O 1
ATOM 605 N N . MET A 1 83 ? -3.945 -6.773 1.738 1 98.88 83 MET A N 1
ATOM 606 C CA . MET A 1 83 ? -4.996 -5.891 2.232 1 98.88 83 MET A CA 1
ATOM 607 C C . MET A 1 83 ? -5.395 -6.258 3.658 1 98.88 83 MET A C 1
ATOM 609 O O . MET A 1 83 ? -5.66 -5.379 4.48 1 98.88 83 MET A O 1
ATOM 613 N N . GLY A 1 84 ? -5.438 -7.543 3.938 1 98.94 84 GLY A N 1
ATOM 614 C CA . GLY A 1 84 ? -5.773 -7.977 5.285 1 98.94 84 GLY A CA 1
ATOM 615 C C . GLY A 1 84 ? -4.754 -7.543 6.32 1 98.94 84 GLY A C 1
ATOM 616 O O . GLY A 1 84 ? -5.121 -7.039 7.387 1 98.94 84 GLY A O 1
ATOM 617 N N . LEU A 1 85 ? -3.516 -7.777 6.039 1 98.88 85 LEU A N 1
ATOM 618 C CA . LEU A 1 85 ? -2.449 -7.371 6.945 1 98.88 85 LEU A CA 1
ATOM 619 C C . LEU A 1 85 ? -2.463 -5.863 7.16 1 98.88 85 LEU A C 1
ATOM 621 O O . LEU A 1 85 ? -2.334 -5.391 8.297 1 98.88 85 LEU A O 1
ATOM 625 N N . TYR A 1 86 ? -2.57 -5.082 6.094 1 98.81 86 TYR A N 1
ATOM 626 C CA . TYR A 1 86 ? -2.643 -3.629 6.176 1 98.81 86 TYR A CA 1
ATOM 627 C C . TYR A 1 86 ? -3.777 -3.189 7.094 1 98.81 86 TYR A C 1
ATOM 629 O O . TYR A 1 86 ? -3.58 -2.352 7.977 1 98.81 86 TYR A O 1
ATOM 637 N N . LYS A 1 87 ? -4.977 -3.768 6.926 1 98.69 87 LYS A N 1
ATOM 638 C CA . LYS A 1 87 ? -6.137 -3.35 7.711 1 98.69 87 LYS A CA 1
ATOM 639 C C . LYS A 1 87 ? -5.988 -3.756 9.172 1 98.69 87 LYS A C 1
ATOM 641 O O . LYS A 1 87 ? -6.453 -3.051 10.07 1 98.69 87 LYS A O 1
ATOM 646 N N . ALA A 1 88 ? -5.398 -4.914 9.43 1 98.62 88 ALA A N 1
ATOM 647 C CA . ALA A 1 88 ? -5.082 -5.277 10.805 1 98.62 88 ALA A CA 1
ATOM 648 C C . ALA A 1 88 ? -4.156 -4.246 11.445 1 98.62 88 ALA A C 1
ATOM 650 O O . ALA A 1 88 ? -4.375 -3.834 12.586 1 98.62 88 ALA A O 1
ATOM 651 N N . GLY A 1 89 ? -3.123 -3.84 10.734 1 98.25 89 GLY A N 1
ATOM 652 C CA . GLY A 1 89 ? -2.225 -2.807 11.227 1 98.25 89 GLY A CA 1
ATOM 653 C C . GLY A 1 89 ? -2.92 -1.484 11.484 1 98.25 89 GLY A C 1
ATOM 654 O O . GLY A 1 89 ? -2.631 -0.808 12.469 1 98.25 89 GLY A O 1
ATOM 655 N N . VAL A 1 90 ? -3.807 -1.111 10.562 1 97.62 90 VAL A N 1
ATOM 656 C CA . VAL A 1 90 ? -4.52 0.153 10.703 1 97.62 90 VAL A CA 1
ATOM 657 C C . VAL A 1 90 ? -5.398 0.109 11.953 1 97.62 90 VAL A C 1
ATOM 659 O O . VAL A 1 90 ? -5.492 1.094 12.688 1 97.62 90 VAL A O 1
ATOM 662 N N . ALA A 1 91 ? -6.055 -1.028 12.188 1 97.5 91 ALA A N 1
ATOM 663 C CA . ALA A 1 91 ? -6.859 -1.159 13.398 1 97.5 91 ALA A CA 1
ATOM 664 C C . ALA A 1 91 ? -6.016 -0.908 14.648 1 97.5 91 ALA A C 1
ATOM 666 O O . ALA A 1 91 ? -6.426 -0.164 15.539 1 97.5 91 ALA A O 1
ATOM 667 N N . ILE A 1 92 ? -4.871 -1.48 14.711 1 97.5 92 ILE A N 1
ATOM 668 C CA . ILE A 1 92 ? -3.967 -1.302 15.844 1 97.5 92 ILE A CA 1
ATOM 669 C C . ILE A 1 92 ? -3.521 0.157 15.922 1 97.5 92 ILE A C 1
ATOM 671 O O . ILE A 1 92 ? -3.486 0.745 17 1 97.5 92 ILE A O 1
ATOM 675 N N . LEU A 1 93 ? -3.195 0.749 14.812 1 95.5 93 LEU A N 1
ATOM 676 C CA . LEU A 1 93 ? -2.75 2.137 14.742 1 95.5 93 LEU A CA 1
ATOM 677 C C . LEU A 1 93 ? -3.816 3.078 15.289 1 95.5 93 LEU A C 1
ATOM 679 O O . LEU A 1 93 ? -3.514 3.98 16.078 1 95.5 93 LEU A O 1
ATOM 683 N N . LEU A 1 94 ? -5.016 2.85 14.891 1 94.75 94 LEU A N 1
ATOM 684 C CA . LEU A 1 94 ? -6.102 3.758 15.242 1 94.75 94 LEU A CA 1
ATOM 685 C C . LEU A 1 94 ? -6.418 3.668 16.734 1 94.75 94 LEU A C 1
ATOM 687 O O . LEU A 1 94 ? -6.918 4.629 17.328 1 94.75 94 LEU A O 1
ATOM 691 N N . TRP A 1 95 ? -6.129 2.533 17.375 1 92.75 95 TRP A N 1
ATOM 692 C CA . TRP A 1 95 ? -6.262 2.428 18.828 1 92.75 95 TRP A CA 1
ATOM 693 C C . TRP A 1 95 ? -5.41 3.482 19.531 1 92.75 95 TRP A C 1
ATOM 695 O O . TRP A 1 95 ? -5.797 4.004 20.578 1 92.75 95 TRP A O 1
ATOM 705 N N . ASN A 1 96 ? -4.359 3.936 18.938 1 90.19 96 ASN A N 1
ATOM 706 C CA . ASN A 1 96 ? -3.391 4.82 19.562 1 90.19 96 ASN A CA 1
ATOM 707 C C . ASN A 1 96 ? -3.582 6.27 19.125 1 90.19 96 ASN A C 1
ATOM 709 O O . ASN A 1 96 ? -3.438 7.188 19.938 1 90.19 96 ASN A O 1
ATOM 713 N N . ILE A 1 97 ? -3.984 6.473 17.875 1 87.31 97 ILE A N 1
ATOM 714 C CA . ILE A 1 97 ? -3.904 7.848 17.391 1 87.31 97 ILE A CA 1
ATOM 715 C C . ILE A 1 97 ? -5.227 8.242 16.75 1 87.31 97 ILE A C 1
ATOM 717 O O . ILE A 1 97 ? -5.324 9.305 16.125 1 87.31 97 ILE A O 1
ATOM 721 N N . GLY A 1 98 ? -6.18 7.371 16.766 1 86.25 98 GLY A N 1
ATOM 722 C CA . GLY A 1 98 ? -7.43 7.629 16.078 1 86.25 98 GLY A CA 1
ATOM 723 C C . GLY A 1 98 ? -8.188 8.82 16.625 1 86.25 98 GLY A C 1
ATOM 724 O O . GLY A 1 98 ? -7.891 9.297 17.734 1 86.25 98 GLY A O 1
ATOM 725 N N . ASP A 1 99 ? -9.039 9.305 15.82 1 86.19 99 ASP A N 1
ATOM 726 C CA . ASP A 1 99 ? -9.844 10.461 16.203 1 86.19 99 ASP A CA 1
ATOM 727 C C . ASP A 1 99 ? -11.016 10.039 17.094 1 86.19 99 ASP A C 1
ATOM 7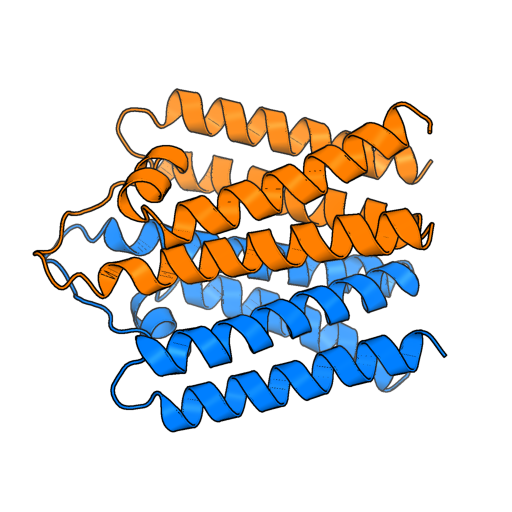29 O O . ASP A 1 99 ? -10.984 8.977 17.703 1 86.19 99 ASP A O 1
ATOM 733 N N . LYS A 1 100 ? -12.039 10.906 17.25 1 84.94 100 LYS A N 1
ATOM 734 C CA . LYS A 1 100 ? -13.18 10.672 18.141 1 84.94 100 LYS A CA 1
ATOM 735 C C . LYS A 1 100 ? -14.008 9.484 17.672 1 84.94 100 LYS A C 1
ATOM 737 O O . LYS A 1 100 ? -14.656 8.82 18.484 1 84.94 100 LYS A O 1
ATOM 742 N N . ASN A 1 101 ? -14.07 9.148 16.422 1 85.75 101 ASN A N 1
ATOM 743 C CA . ASN A 1 101 ? -14.859 8.062 15.852 1 85.75 101 ASN A CA 1
ATOM 744 C C . ASN A 1 101 ? -14.023 6.789 15.695 1 85.75 101 ASN A C 1
ATOM 746 O O . ASN A 1 101 ? -14.383 5.895 14.93 1 85.75 101 ASN A O 1
ATOM 750 N N . LYS A 1 102 ? -12.969 6.688 16.453 1 88.56 102 LYS A N 1
ATOM 751 C CA . LYS A 1 102 ? -12 5.621 16.219 1 88.56 102 LYS A CA 1
ATOM 752 C C . LYS A 1 102 ? -12.617 4.25 16.469 1 88.56 102 LYS A C 1
ATOM 754 O O . LYS A 1 102 ? -12.242 3.268 15.82 1 88.56 102 LYS A O 1
ATOM 759 N N . THR A 1 103 ? -13.516 4.145 17.406 1 94 103 THR A N 1
ATOM 760 C CA . THR A 1 103 ? -14.055 2.834 17.766 1 94 103 THR A CA 1
ATOM 761 C C . THR A 1 103 ? -14.734 2.195 16.547 1 94 103 THR A C 1
ATOM 763 O O . THR A 1 103 ? -14.492 1.027 16.234 1 94 103 THR A O 1
ATOM 766 N N . ARG A 1 104 ? -15.523 2.951 15.859 1 95.25 104 ARG A N 1
ATOM 767 C CA . ARG A 1 104 ? -16.203 2.457 14.664 1 95.25 104 ARG A CA 1
ATOM 768 C C . ARG A 1 104 ? -15.195 2.148 13.562 1 95.25 104 ARG A C 1
ATOM 770 O O . ARG A 1 104 ? -15.336 1.15 12.852 1 95.25 104 ARG A O 1
ATOM 777 N N . LYS A 1 105 ? -14.273 2.938 13.438 1 94.56 105 LYS A N 1
ATOM 778 C CA . LYS A 1 105 ? -13.258 2.746 12.406 1 94.56 105 LYS A CA 1
ATOM 779 C C . LYS A 1 105 ? -12.383 1.537 12.719 1 94.56 105 LYS A C 1
ATOM 781 O O . LYS A 1 105 ? -12.008 0.787 11.812 1 94.56 105 LYS A O 1
ATOM 786 N N . ILE A 1 106 ? -12.016 1.367 13.977 1 96.69 106 ILE A N 1
ATOM 787 C CA . ILE A 1 106 ? -11.258 0.196 14.398 1 96.69 106 ILE A CA 1
ATOM 788 C C . ILE A 1 106 ? -12.055 -1.071 14.102 1 96.69 106 ILE A C 1
ATOM 790 O O . ILE A 1 106 ? -11.539 -2.018 13.508 1 96.69 106 ILE A O 1
ATOM 794 N N . ALA A 1 107 ? -13.32 -1.067 14.461 1 97.44 107 ALA A N 1
ATOM 795 C CA . ALA A 1 107 ? -14.172 -2.229 14.219 1 97.44 107 ALA A CA 1
ATOM 796 C C . ALA A 1 107 ? -14.258 -2.549 12.727 1 97.44 107 ALA A C 1
ATOM 798 O O . ALA A 1 107 ? -14.164 -3.713 12.336 1 97.44 107 ALA A O 1
ATOM 799 N N . GLY A 1 108 ? -14.438 -1.52 11.93 1 96.88 108 GLY A N 1
ATOM 800 C CA . GLY A 1 108 ? -14.461 -1.713 10.484 1 96.88 108 GLY A CA 1
ATOM 801 C C . GLY A 1 108 ? -13.18 -2.303 9.945 1 96.88 108 GLY A C 1
ATOM 802 O O . GLY A 1 108 ? -13.211 -3.189 9.086 1 96.88 108 GLY A O 1
ATOM 803 N N . ASN A 1 109 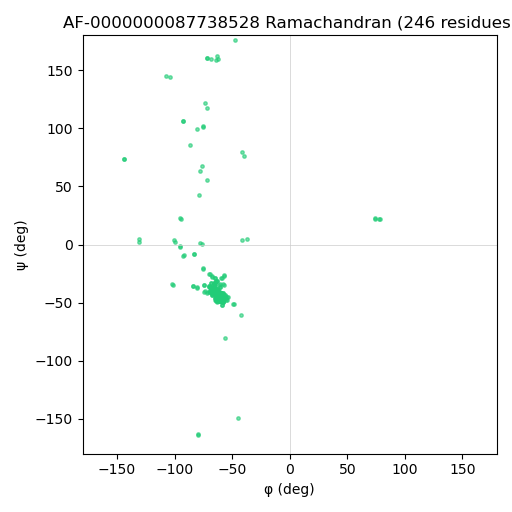? -12.039 -1.865 10.391 1 98.25 109 ASN A N 1
ATOM 804 C CA . ASN A 1 109 ? -10.75 -2.387 9.945 1 98.25 109 ASN A CA 1
ATOM 805 C C . ASN A 1 109 ? -10.523 -3.811 10.438 1 98.25 109 ASN A C 1
ATOM 807 O O . ASN A 1 109 ? -9.969 -4.645 9.719 1 98.25 109 ASN A O 1
ATOM 811 N N . ILE A 1 110 ? -10.961 -4.141 11.648 1 98.31 110 ILE A N 1
ATOM 812 C CA . ILE A 1 110 ? -10.844 -5.5 12.164 1 98.31 110 ILE A CA 1
ATOM 813 C C . ILE A 1 110 ? -11.68 -6.449 11.305 1 98.31 110 ILE A C 1
ATOM 815 O O . ILE A 1 110 ? -11.203 -7.508 10.898 1 98.31 110 ILE A O 1
ATOM 819 N N . LEU A 1 111 ? -12.875 -5.988 11.078 1 98.5 111 LEU A N 1
ATOM 820 C CA . LEU A 1 111 ? -13.758 -6.82 10.273 1 98.5 111 LEU A CA 1
ATOM 821 C C . LEU A 1 111 ? -13.188 -7.035 8.883 1 98.5 111 LEU A C 1
ATOM 823 O O . LEU A 1 111 ? -13.219 -8.148 8.352 1 98.5 111 LEU A O 1
ATOM 827 N N . THR A 1 112 ? -12.695 -5.992 8.266 1 98.19 112 THR A N 1
ATOM 828 C CA . THR A 1 112 ? -12.102 -6.094 6.938 1 98.19 112 THR A CA 1
ATOM 829 C C . THR A 1 112 ? -10.852 -6.973 6.965 1 98.19 112 THR A C 1
ATOM 831 O O . THR A 1 112 ? -10.656 -7.801 6.074 1 98.19 112 THR A O 1
ATOM 834 N N . ALA A 1 113 ? -10.055 -6.84 7.977 1 98.81 113 ALA A N 1
ATOM 835 C CA . ALA A 1 113 ? -8.852 -7.664 8.117 1 98.81 113 ALA A CA 1
ATOM 836 C C . ALA A 1 113 ? -9.219 -9.148 8.227 1 98.81 113 ALA A C 1
ATOM 838 O O . ALA A 1 113 ? -8.641 -9.984 7.523 1 98.81 113 ALA A O 1
ATOM 839 N N . ILE A 1 114 ? -10.141 -9.461 9.062 1 98.75 114 ILE A N 1
ATOM 840 C CA . ILE A 1 114 ? -10.57 -10.844 9.258 1 98.75 114 ILE A CA 1
ATOM 841 C C . ILE A 1 114 ? -11.102 -11.414 7.945 1 98.75 114 ILE A C 1
ATOM 843 O O . ILE A 1 114 ? -10.742 -12.523 7.547 1 98.75 114 ILE A O 1
ATOM 847 N N . THR A 1 115 ? -11.961 -10.602 7.293 1 98.69 115 THR A N 1
ATOM 848 C CA . THR A 1 115 ? -12.57 -11.055 6.047 1 98.69 115 THR A CA 1
ATOM 849 C C . THR A 1 115 ? -11.5 -11.359 5.004 1 98.69 115 THR A C 1
ATOM 851 O O . THR A 1 115 ? -11.5 -12.43 4.395 1 98.69 115 THR A O 1
ATOM 854 N N . PHE A 1 116 ? -10.547 -10.477 4.773 1 98.81 116 PHE A N 1
ATOM 855 C CA . PHE A 1 116 ? -9.547 -10.656 3.727 1 98.81 116 PHE A CA 1
ATOM 856 C C . PHE A 1 116 ? -8.562 -11.758 4.098 1 98.81 116 PHE A C 1
ATOM 858 O O . PHE A 1 116 ? -8.195 -12.57 3.254 1 98.81 116 PHE A O 1
ATOM 865 N N . LEU A 1 117 ? -8.125 -11.828 5.348 1 98.56 117 LEU A N 1
ATOM 866 C CA . LEU A 1 117 ? -7.176 -12.867 5.75 1 98.56 117 LEU A CA 1
ATOM 867 C C . LEU A 1 117 ? -7.836 -14.242 5.727 1 98.56 117 LEU A C 1
ATOM 869 O O . LEU A 1 117 ? -7.219 -15.219 5.309 1 98.56 117 LEU A O 1
ATOM 873 N N . PHE A 1 118 ? -9.055 -14.266 6.145 1 98.38 118 PHE A N 1
ATOM 874 C CA . PHE A 1 118 ? -9.781 -15.531 6.09 1 98.38 118 PHE A CA 1
ATOM 875 C C . PHE A 1 118 ? -9.961 -15.992 4.645 1 98.38 118 PHE A C 1
ATOM 877 O O . PHE A 1 118 ? -9.758 -17.156 4.328 1 98.38 118 PHE A O 1
ATOM 884 N N . TRP A 1 119 ? -10.398 -15.062 3.797 1 98.25 119 TRP A N 1
ATOM 885 C CA . TRP A 1 119 ? -10.562 -15.383 2.383 1 98.25 119 TRP A CA 1
ATOM 886 C C . TRP A 1 119 ? -9.242 -15.859 1.778 1 98.25 119 TRP A C 1
ATOM 888 O O . TRP A 1 119 ? -9.211 -16.844 1.036 1 98.25 119 TRP A O 1
ATOM 898 N N . ALA A 1 120 ? -8.164 -15.188 2.043 1 97.88 120 ALA A N 1
ATOM 899 C CA . ALA A 1 120 ? -6.848 -15.594 1.545 1 97.88 120 ALA A CA 1
ATOM 900 C C . ALA A 1 120 ? -6.484 -17 2.021 1 97.88 120 ALA A C 1
ATOM 902 O O . ALA A 1 120 ? -6.043 -17.828 1.23 1 97.88 120 ALA A O 1
ATOM 903 N N . LEU A 1 121 ? -6.672 -17.297 3.293 1 96.56 121 LEU A N 1
ATOM 904 C CA . LEU A 1 121 ? -6.336 -18.594 3.867 1 96.56 121 LEU A CA 1
ATOM 905 C C . LEU A 1 121 ? -7.207 -19.703 3.268 1 96.56 121 LEU A C 1
ATOM 907 O O . LEU A 1 121 ? -6.73 -20.812 3.023 1 96.56 121 LEU A O 1
ATOM 911 N N . TYR A 1 122 ? -8.445 -19.312 3.088 1 95 122 TYR A N 1
ATOM 912 C CA . TYR A 1 122 ? -9.359 -20.266 2.473 1 95 122 TYR A CA 1
ATOM 913 C C . TYR A 1 122 ? -8.898 -20.656 1.073 1 95 122 TYR A C 1
ATOM 915 O O . TYR A 1 122 ? -9.039 -21.797 0.658 1 95 122 TYR A O 1
ATOM 923 N N . ARG A 1 123 ? -8.32 -19.75 0.385 1 92.56 123 ARG A N 1
ATOM 924 C CA . ARG A 1 123 ? -7.855 -19.984 -0.979 1 92.56 123 ARG A CA 1
ATOM 925 C C . ARG A 1 123 ? -6.574 -20.812 -0.991 1 92.56 123 ARG A C 1
ATOM 927 O O . ARG A 1 123 ? -6.207 -21.391 -2.021 1 92.56 123 ARG A O 1
ATOM 934 N N . CYS A 1 124 ? -5.871 -20.859 0.066 1 87.69 124 CYS A N 1
ATOM 935 C CA . CYS A 1 124 ? -4.629 -21.625 0.156 1 87.69 124 CYS A CA 1
ATOM 936 C C . CYS A 1 124 ? -4.91 -23.094 0.47 1 87.69 124 CYS A C 1
ATOM 938 O O . CYS A 1 124 ? -4.008 -23.922 0.406 1 87.69 124 CYS A O 1
ATOM 940 N N . GLN A 1 125 ? -6.152 -23.5 0.794 1 73.62 125 GLN A N 1
ATOM 941 C CA . GLN A 1 125 ? -6.504 -24.891 1.104 1 73.62 125 GLN A CA 1
ATOM 942 C C . GLN A 1 125 ? -6.809 -25.672 -0.167 1 73.62 125 GLN A C 1
ATOM 944 O O . GLN A 1 125 ? -7.254 -25.109 -1.166 1 73.62 125 GLN A O 1
ATOM 949 N N . MET B 1 1 ? 21.031 -20.297 -2.396 1 84.94 1 MET B N 1
ATOM 950 C CA . MET B 1 1 ? 20.062 -19.297 -2.852 1 84.94 1 MET B CA 1
ATOM 951 C C . MET B 1 1 ? 20.578 -18.562 -4.082 1 84.94 1 MET B C 1
ATOM 953 O O . MET B 1 1 ? 21.781 -18.266 -4.176 1 84.94 1 MET B O 1
ATOM 957 N N . THR B 1 2 ? 19.75 -18.438 -5.047 1 93.69 2 THR B N 1
ATOM 958 C CA . THR B 1 2 ? 20.078 -17.688 -6.25 1 93.69 2 THR B CA 1
ATOM 959 C C . THR B 1 2 ? 20.109 -16.188 -5.969 1 93.69 2 THR B C 1
ATOM 961 O O . THR B 1 2 ? 19.688 -15.75 -4.898 1 93.69 2 THR B O 1
ATOM 964 N N . LEU B 1 3 ? 20.766 -15.406 -6.848 1 95 3 LEU B N 1
ATOM 965 C CA . LEU B 1 3 ? 20.766 -13.953 -6.73 1 95 3 LEU B CA 1
ATOM 966 C C . LEU B 1 3 ? 19.344 -13.406 -6.66 1 95 3 LEU B C 1
ATOM 968 O O . LEU B 1 3 ? 19.062 -12.523 -5.855 1 95 3 LEU B O 1
ATOM 972 N N . SER B 1 4 ? 18.531 -13.93 -7.543 1 95.38 4 SER B N 1
ATOM 973 C CA . SER B 1 4 ? 17.141 -13.477 -7.57 1 95.38 4 SER B CA 1
ATOM 974 C C . SER B 1 4 ? 16.453 -13.711 -6.223 1 95.38 4 SER B C 1
ATOM 976 O O . SER B 1 4 ? 15.766 -12.82 -5.715 1 95.38 4 SER B O 1
ATOM 978 N N . GLU B 1 5 ? 16.594 -14.828 -5.625 1 97.25 5 GLU B N 1
ATOM 979 C CA . GLU B 1 5 ? 16.016 -15.141 -4.324 1 97.25 5 GLU B CA 1
ATOM 980 C C . GLU B 1 5 ? 16.562 -14.211 -3.24 1 97.25 5 GLU B C 1
ATOM 982 O O . GLU B 1 5 ? 15.812 -13.703 -2.412 1 97.25 5 GLU B O 1
ATOM 987 N N . THR B 1 6 ? 17.859 -14.047 -3.311 1 97.75 6 THR B N 1
ATOM 988 C CA . THR B 1 6 ? 18.5 -13.164 -2.34 1 97.75 6 THR B CA 1
ATOM 989 C C . THR B 1 6 ? 17.938 -11.75 -2.436 1 97.75 6 THR B C 1
ATOM 991 O O . THR B 1 6 ? 17.672 -11.109 -1.414 1 97.75 6 THR B O 1
ATOM 994 N N . LEU B 1 7 ? 17.734 -11.266 -3.645 1 97.94 7 LEU B N 1
ATOM 995 C CA . LEU B 1 7 ? 17.234 -9.914 -3.857 1 97.94 7 LEU B CA 1
ATOM 996 C C . LEU B 1 7 ? 15.812 -9.773 -3.322 1 97.94 7 LEU B C 1
ATOM 998 O O . LEU B 1 7 ? 15.43 -8.711 -2.818 1 97.94 7 LEU B O 1
ATOM 1002 N N . VAL B 1 8 ? 14.992 -10.789 -3.395 1 98.62 8 VAL B N 1
ATOM 1003 C CA . VAL B 1 8 ? 13.633 -10.742 -2.873 1 98.62 8 VAL B CA 1
ATOM 1004 C C . VAL B 1 8 ? 13.664 -10.648 -1.349 1 98.62 8 VAL B C 1
ATOM 1006 O O . VAL B 1 8 ? 12.938 -9.852 -0.75 1 98.62 8 VAL B O 1
ATOM 1009 N N . TYR B 1 9 ? 14.547 -11.414 -0.682 1 98.62 9 TYR B N 1
ATOM 1010 C CA . TYR B 1 9 ? 14.688 -11.344 0.768 1 98.62 9 TYR B CA 1
ATOM 1011 C C . TYR B 1 9 ? 15.18 -9.969 1.199 1 98.62 9 TYR B C 1
ATOM 1013 O O . TYR B 1 9 ? 14.688 -9.398 2.178 1 98.62 9 TYR B O 1
ATOM 1021 N N . LEU B 1 10 ? 16.109 -9.438 0.466 1 98.62 10 LEU B N 1
ATOM 1022 C CA . LEU B 1 10 ? 16.625 -8.117 0.786 1 98.62 10 LEU B CA 1
ATOM 1023 C C . LEU B 1 10 ? 15.555 -7.047 0.594 1 98.62 10 LEU B C 1
ATOM 1025 O O . LEU B 1 10 ? 15.445 -6.117 1.396 1 98.62 10 LEU B O 1
ATOM 1029 N N . LEU B 1 11 ? 14.844 -7.219 -0.471 1 98.69 11 LEU B N 1
ATOM 1030 C CA . LEU B 1 11 ? 13.75 -6.285 -0.717 1 98.69 11 LEU B CA 1
ATOM 1031 C C . LEU B 1 11 ? 12.727 -6.336 0.412 1 98.69 11 LEU B C 1
ATOM 1033 O O . LEU B 1 11 ? 12.266 -5.297 0.887 1 98.69 11 LEU B O 1
ATOM 1037 N N . GLY B 1 12 ? 12.289 -7.555 0.808 1 98.88 12 GLY B N 1
ATOM 1038 C CA . GLY B 1 12 ? 11.359 -7.703 1.915 1 98.88 12 GLY B CA 1
ATOM 1039 C C . GLY B 1 12 ? 11.859 -7.078 3.203 1 98.88 12 GLY B C 1
ATOM 1040 O O . GLY B 1 12 ? 11.125 -6.352 3.873 1 98.88 12 GLY B O 1
ATOM 1041 N N . LEU B 1 13 ? 13.117 -7.273 3.516 1 98.69 13 LEU B N 1
ATOM 1042 C CA . LEU B 1 13 ? 13.727 -6.688 4.707 1 98.69 13 LEU B CA 1
ATOM 1043 C C . LEU B 1 13 ? 13.828 -5.172 4.578 1 98.69 13 LEU B C 1
ATOM 1045 O O . LEU B 1 13 ? 13.672 -4.449 5.566 1 98.69 13 LEU B O 1
ATOM 1049 N N . GLY B 1 14 ? 14.164 -4.715 3.41 1 98.31 14 GLY B N 1
ATOM 1050 C CA . GLY B 1 14 ? 14.203 -3.283 3.166 1 98.31 14 GLY B CA 1
ATOM 1051 C C . GLY B 1 14 ? 12.867 -2.602 3.406 1 98.31 14 GLY B C 1
ATOM 1052 O O . GLY B 1 14 ? 12.812 -1.516 3.986 1 98.31 14 GLY B O 1
ATOM 1053 N N . CYS B 1 15 ? 11.789 -3.207 2.971 1 98.5 15 CYS B N 1
ATOM 1054 C CA . CYS B 1 15 ? 10.453 -2.68 3.211 1 98.5 15 CYS B CA 1
ATOM 1055 C C . CYS B 1 15 ? 10.141 -2.633 4.703 1 98.5 15 CYS B C 1
ATOM 1057 O O . CYS B 1 15 ? 9.57 -1.658 5.191 1 98.5 15 CYS B O 1
ATOM 1059 N N . ILE B 1 16 ? 10.539 -3.639 5.438 1 98.56 16 ILE B N 1
ATOM 1060 C CA . ILE B 1 16 ? 10.312 -3.664 6.879 1 98.56 16 ILE B CA 1
ATOM 1061 C C . ILE B 1 16 ? 11.133 -2.566 7.547 1 98.56 16 ILE B C 1
ATOM 1063 O O . ILE B 1 16 ? 10.648 -1.88 8.453 1 98.56 16 ILE B O 1
ATOM 1067 N N . ALA B 1 17 ? 12.367 -2.375 7.117 1 97.94 17 ALA B N 1
ATOM 1068 C CA . ALA B 1 17 ? 13.195 -1.305 7.656 1 97.94 17 ALA B CA 1
ATOM 1069 C C . ALA B 1 17 ? 12.562 0.061 7.418 1 97.94 17 ALA B C 1
ATOM 1071 O O . ALA B 1 17 ? 12.578 0.925 8.297 1 97.94 17 ALA B O 1
ATOM 1072 N N . ARG B 1 18 ? 12.039 0.268 6.23 1 96.81 18 ARG B N 1
ATOM 1073 C CA . ARG B 1 18 ? 11.367 1.525 5.934 1 96.81 18 ARG B CA 1
ATOM 1074 C C . ARG B 1 18 ? 10.156 1.728 6.84 1 96.81 18 ARG B C 1
ATOM 1076 O O . ARG B 1 18 ? 9.844 2.855 7.227 1 96.81 18 ARG B O 1
ATOM 1083 N N . SER B 1 19 ? 9.422 0.658 7.047 1 97.44 19 SER B N 1
ATOM 1084 C CA . SER B 1 19 ? 8.297 0.728 7.977 1 97.44 19 SER B CA 1
ATOM 1085 C C . SER B 1 19 ? 8.75 1.2 9.352 1 97.44 19 SER B C 1
ATOM 1087 O O . SER B 1 19 ? 8.133 2.088 9.945 1 97.44 19 SER B O 1
ATOM 1089 N N . VAL B 1 20 ? 9.789 0.714 9.891 1 97.06 20 VAL B N 1
ATOM 1090 C CA . VAL B 1 20 ? 10.32 1.121 11.188 1 97.06 20 VAL B CA 1
ATOM 1091 C C . VAL B 1 20 ? 10.664 2.609 11.156 1 97.06 20 VAL B C 1
ATOM 1093 O O . VAL B 1 20 ? 10.359 3.34 12.102 1 97.06 20 VAL B O 1
ATOM 1096 N N . MET B 1 21 ? 11.227 3.045 10.109 1 94.06 21 MET B N 1
ATOM 1097 C CA . MET B 1 21 ? 11.594 4.453 9.984 1 94.06 21 MET B CA 1
ATOM 1098 C C . MET B 1 21 ? 10.344 5.336 9.992 1 94.06 21 MET B C 1
ATOM 1100 O O . MET B 1 21 ? 10.344 6.406 10.609 1 94.06 21 MET B O 1
ATOM 1104 N N . ALA B 1 22 ? 9.336 4.922 9.273 1 94.12 22 ALA B N 1
ATOM 1105 C CA . ALA B 1 22 ? 8.094 5.691 9.227 1 94.12 22 ALA B CA 1
ATOM 1106 C C . ALA B 1 22 ? 7.508 5.871 10.625 1 94.12 22 ALA B C 1
ATOM 1108 O O . ALA B 1 22 ? 6.949 6.926 10.938 1 94.12 22 ALA B O 1
ATOM 1109 N N . PHE B 1 23 ? 7.684 4.852 11.484 1 93.31 23 PHE B N 1
ATOM 1110 C CA . PHE B 1 23 ? 7.148 4.93 12.844 1 93.31 23 PHE B CA 1
ATOM 1111 C C . PHE B 1 23 ? 8.109 5.68 13.758 1 93.31 23 PHE B C 1
ATOM 1113 O O . PHE B 1 23 ? 7.676 6.449 14.617 1 93.31 23 PHE B O 1
ATOM 1120 N N . ALA B 1 24 ? 9.359 5.531 13.57 1 94.06 24 ALA B N 1
ATOM 1121 C CA . ALA B 1 24 ? 10.359 6.105 14.461 1 94.06 24 ALA B CA 1
ATOM 1122 C C . ALA B 1 24 ? 10.586 7.586 14.156 1 94.06 24 ALA B C 1
ATOM 1124 O O . ALA B 1 24 ? 10.805 8.383 15.062 1 94.06 24 ALA B O 1
ATOM 1125 N N . ASN B 1 25 ? 10.555 7.949 12.953 1 92.56 25 ASN B N 1
ATOM 1126 C CA . ASN B 1 25 ? 10.828 9.312 12.516 1 92.56 25 ASN B CA 1
ATOM 1127 C C . ASN B 1 25 ? 9.953 9.711 11.328 1 92.56 25 ASN B C 1
ATOM 1129 O O . ASN B 1 25 ? 10.453 9.875 10.211 1 92.56 25 ASN B O 1
ATOM 1133 N N . PRO B 1 26 ? 8.703 9.938 11.617 1 88.5 26 PRO B N 1
ATOM 1134 C CA . PRO B 1 26 ? 7.777 10.258 10.523 1 88.5 26 PRO B CA 1
ATOM 1135 C C . PRO B 1 26 ? 8.188 11.516 9.75 1 88.5 26 PRO B C 1
ATOM 1137 O O . PRO B 1 26 ? 7.961 11.602 8.547 1 88.5 26 PRO B O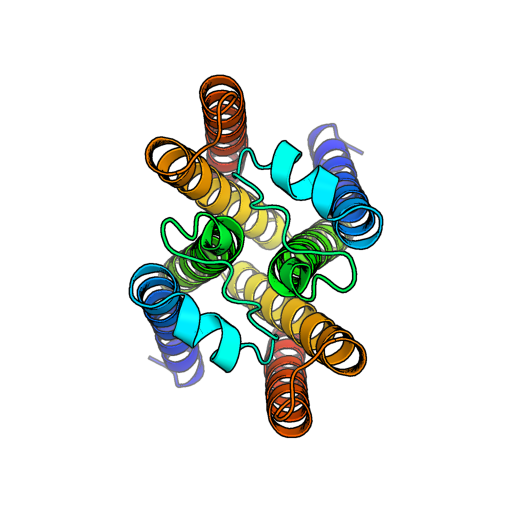 1
ATOM 1140 N N . GLN B 1 27 ? 8.891 12.508 10.367 1 83.69 27 GLN B N 1
ATOM 1141 C CA . GLN B 1 27 ? 9.336 13.719 9.68 1 83.69 27 GLN B CA 1
ATOM 1142 C C . GLN B 1 27 ? 10.383 13.398 8.617 1 83.69 27 GLN B C 1
ATOM 1144 O O . GLN B 1 27 ? 10.367 13.977 7.531 1 83.69 27 GLN B O 1
ATOM 1149 N N . ALA B 1 28 ? 11.188 12.484 8.953 1 85.69 28 ALA B N 1
ATOM 1150 C CA . ALA B 1 28 ? 12.203 12.055 8 1 85.69 28 ALA B CA 1
ATOM 1151 C C . ALA B 1 28 ? 11.57 11.383 6.785 1 85.69 28 ALA B C 1
ATOM 1153 O O . ALA B 1 28 ? 12.062 11.523 5.664 1 85.69 28 ALA B O 1
ATOM 1154 N N . GLU B 1 29 ? 10.477 10.703 6.988 1 85.94 29 GLU B N 1
ATOM 1155 C CA . GLU B 1 29 ? 9.797 10.016 5.898 1 85.94 29 GLU B CA 1
ATOM 1156 C C . GLU B 1 29 ? 9.18 11.008 4.918 1 85.94 29 GLU B C 1
ATOM 1158 O O . GLU B 1 29 ? 9.117 10.742 3.715 1 85.94 29 GLU B O 1
ATOM 1163 N N . TYR B 1 30 ? 8.742 12.125 5.422 1 83.81 30 TYR B N 1
ATOM 1164 C CA . TYR B 1 30 ? 8.273 13.164 4.512 1 83.81 30 TYR B CA 1
ATOM 1165 C C . TYR B 1 30 ? 9.367 13.57 3.533 1 83.81 30 TYR B C 1
ATOM 1167 O O . TYR B 1 30 ? 9.141 13.609 2.322 1 83.81 30 TYR B O 1
ATOM 1175 N N . ALA B 1 31 ? 10.484 13.828 4.055 1 83.31 31 ALA B N 1
ATOM 1176 C CA . ALA B 1 31 ? 11.625 14.234 3.238 1 83.31 31 ALA B CA 1
ATOM 1177 C C . ALA B 1 31 ? 12.047 13.125 2.283 1 83.31 31 ALA B C 1
ATOM 1179 O O . ALA B 1 31 ? 12.352 13.375 1.116 1 83.31 31 ALA B O 1
ATOM 1180 N N . LEU B 1 32 ? 11.992 11.898 2.754 1 84.69 32 LEU B N 1
ATOM 1181 C CA . LEU B 1 32 ? 12.398 10.75 1.962 1 84.69 32 LEU B CA 1
ATOM 1182 C C . LEU B 1 32 ? 11.445 10.531 0.79 1 84.69 32 LEU B C 1
ATOM 1184 O O . LEU B 1 32 ? 11.867 10.07 -0.277 1 84.69 32 LEU B O 1
ATOM 1188 N N . ASN B 1 33 ? 10.281 10.938 0.967 1 87.25 33 ASN B N 1
ATOM 1189 C CA . ASN B 1 33 ? 9.289 10.766 -0.091 1 87.25 33 ASN B CA 1
ATOM 1190 C C . ASN B 1 33 ? 9.172 12.016 -0.96 1 87.25 33 ASN B C 1
ATOM 1192 O O . ASN B 1 33 ? 8.398 12.039 -1.917 1 87.25 33 ASN B O 1
ATOM 1196 N N . GLY B 1 34 ? 9.938 13.039 -0.615 1 84.62 34 GLY B N 1
ATOM 1197 C CA . GLY B 1 34 ? 9.961 14.242 -1.424 1 84.62 34 GLY B CA 1
ATOM 1198 C C . GLY B 1 34 ? 8.711 15.086 -1.265 1 84.62 34 GLY B C 1
ATOM 1199 O O . GLY B 1 34 ? 8.328 15.828 -2.178 1 84.62 34 GLY B O 1
ATOM 1200 N N . ILE B 1 35 ? 7.996 14.93 -0.179 1 83.31 35 ILE B N 1
ATOM 1201 C CA . ILE B 1 35 ? 6.766 15.695 0.022 1 83.31 35 ILE B CA 1
ATOM 1202 C C . ILE B 1 35 ? 7.012 16.812 1.032 1 83.31 35 ILE B C 1
ATOM 1204 O O . ILE B 1 35 ? 7.824 16.656 1.947 1 83.31 35 ILE B O 1
ATOM 1208 N N . ARG B 1 36 ? 6.309 17.906 0.715 1 73.81 36 ARG B N 1
ATOM 1209 C CA . ARG B 1 36 ? 6.414 19.062 1.613 1 73.81 36 ARG B CA 1
ATOM 1210 C C . ARG B 1 36 ? 5.684 18.797 2.926 1 73.81 36 ARG B C 1
ATOM 1212 O O . ARG B 1 36 ? 4.598 18.203 2.93 1 73.81 36 ARG B O 1
ATOM 1219 N N . HIS B 1 37 ? 6.48 18.812 3.965 1 65.38 37 HIS B N 1
ATOM 1220 C CA . HIS B 1 37 ? 5.848 18.688 5.273 1 65.38 37 HIS B CA 1
ATOM 1221 C C . HIS B 1 37 ? 5.551 20.062 5.871 1 65.38 37 HIS B C 1
ATOM 1223 O O . HIS B 1 37 ? 6.422 20.938 5.898 1 65.38 37 HIS B O 1
ATOM 1229 N N . THR B 1 38 ? 4.309 20.375 5.84 1 55.47 38 THR B N 1
ATOM 1230 C CA . THR B 1 38 ? 4.059 21.625 6.547 1 55.47 38 THR B CA 1
ATOM 1231 C C . THR B 1 38 ? 3.982 21.391 8.055 1 55.47 38 THR B C 1
ATOM 1233 O O . THR B 1 38 ? 3.285 20.484 8.508 1 55.47 38 THR B O 1
ATOM 1236 N N . ILE B 1 39 ? 5.074 21.672 8.797 1 49.91 39 ILE B N 1
ATOM 1237 C CA . ILE B 1 39 ? 5.363 21.562 10.227 1 49.91 39 ILE B CA 1
ATOM 1238 C C . ILE B 1 39 ? 4.137 21.984 11.031 1 49.91 39 ILE B C 1
ATOM 1240 O O . ILE B 1 39 ? 3.637 23.094 10.883 1 49.91 39 ILE B O 1
ATOM 1244 N N . ALA B 1 40 ? 3.137 21.031 11.055 1 50.78 40 ALA B N 1
ATOM 1245 C CA . ALA B 1 40 ? 2.242 21.531 12.094 1 50.78 40 ALA B CA 1
ATOM 1246 C C . ALA B 1 40 ? 2.9 21.453 13.469 1 50.78 40 ALA B C 1
ATOM 1248 O O . ALA B 1 40 ? 3.818 20.656 13.68 1 50.78 40 ALA B O 1
ATOM 1249 N N . PRO B 1 41 ? 2.514 22.188 14.57 1 46.06 41 PRO B N 1
ATOM 1250 C CA . PRO B 1 41 ? 3.08 22.188 15.922 1 46.06 41 PRO B CA 1
ATOM 1251 C C . PRO B 1 41 ? 3.285 20.797 16.484 1 46.06 41 PRO B C 1
ATOM 1253 O O . PRO B 1 41 ? 2.717 19.828 15.969 1 46.06 41 PRO B O 1
ATOM 1256 N N . LYS B 1 42 ? 3.896 20.531 17.75 1 47.34 42 LYS B N 1
ATOM 1257 C CA . LYS B 1 42 ? 4.422 19.453 18.562 1 47.34 42 LYS B CA 1
ATOM 1258 C C . LYS B 1 42 ? 3.516 18.219 18.5 1 47.34 42 LYS B C 1
ATOM 1260 O O . LYS B 1 42 ? 3.979 17.094 18.656 1 47.34 42 LYS B O 1
ATOM 1265 N N . LYS B 1 43 ? 2.283 18.203 18.875 1 49.59 43 LYS B N 1
ATOM 1266 C CA . LYS B 1 43 ? 1.292 17.141 19 1 49.59 43 LYS B CA 1
ATOM 1267 C C . LYS B 1 43 ? 0.703 16.781 17.641 1 49.59 43 LYS B C 1
ATOM 1269 O O . LYS B 1 43 ? -0.489 16.984 17.391 1 49.59 43 LYS B O 1
ATOM 1274 N N . ASP B 1 44 ? 1.519 16.656 16.516 1 50.31 44 ASP B N 1
ATOM 1275 C CA . ASP B 1 44 ? 1.144 16.641 15.102 1 50.31 44 ASP B CA 1
ATOM 1276 C C . ASP B 1 44 ? 0.535 15.297 14.703 1 50.31 44 ASP B C 1
ATOM 1278 O O . ASP B 1 44 ? 1.247 14.289 14.602 1 50.31 44 ASP B O 1
ATOM 1282 N N . THR B 1 45 ? -0.637 14.977 15.211 1 52.16 45 THR B N 1
ATOM 1283 C CA . THR B 1 45 ? -1.488 13.922 14.672 1 52.16 45 THR B CA 1
ATOM 1284 C C . THR B 1 45 ? -1.41 13.891 13.148 1 52.16 45 THR B C 1
ATOM 1286 O O . THR B 1 45 ? -1.976 13 12.508 1 52.16 45 THR B O 1
ATOM 1289 N N . SER B 1 46 ? -0.439 14.828 12.609 1 63.69 46 SER B N 1
ATOM 1290 C CA . SER B 1 46 ? -0.308 14.984 11.164 1 63.69 46 SER B CA 1
ATOM 1291 C C . SER B 1 46 ? 0.458 13.82 10.547 1 63.69 46 SER B C 1
ATOM 1293 O O . SER B 1 46 ? 0.414 13.617 9.328 1 63.69 46 SER B O 1
ATOM 1295 N N . SER B 1 47 ? 0.824 12.883 11.602 1 80.88 47 SER B N 1
ATOM 1296 C CA . SER B 1 47 ? 1.669 11.836 11.023 1 80.88 47 SER B CA 1
ATOM 1297 C C . SER B 1 47 ? 0.867 10.578 10.727 1 80.88 47 SER B C 1
ATOM 1299 O O . SER B 1 47 ? 1.424 9.57 10.281 1 80.88 47 SER B O 1
ATOM 1301 N N . GLY B 1 48 ? -0.412 10.578 10.953 1 87.44 48 GLY B N 1
ATOM 1302 C CA . GLY B 1 48 ? -1.274 9.43 10.719 1 87.44 48 GLY B CA 1
ATOM 1303 C C . GLY B 1 48 ? -1.077 8.797 9.352 1 87.44 48 GLY B C 1
ATOM 1304 O O . GLY B 1 48 ? -0.771 7.609 9.25 1 87.44 48 GLY B O 1
ATOM 1305 N N . PRO B 1 49 ? -1.134 9.617 8.344 1 90.75 49 PRO B N 1
ATOM 1306 C CA . PRO B 1 49 ? -0.973 9.062 7 1 90.75 49 PRO B CA 1
ATOM 1307 C C . PRO B 1 49 ? 0.412 8.461 6.77 1 90.75 49 PRO B C 1
ATOM 1309 O O . PRO B 1 49 ? 0.549 7.477 6.039 1 90.75 49 PRO B O 1
ATOM 1312 N N . ILE B 1 50 ? 1.445 8.984 7.387 1 91.88 50 ILE B N 1
ATOM 1313 C CA . ILE B 1 50 ? 2.797 8.453 7.242 1 91.88 50 ILE B CA 1
ATOM 1314 C C . ILE B 1 50 ? 2.887 7.086 7.922 1 91.88 50 ILE B C 1
ATOM 1316 O O . ILE B 1 50 ? 3.533 6.172 7.402 1 91.88 50 ILE B O 1
ATOM 1320 N N . TYR B 1 51 ? 2.266 6.965 9.039 1 93.56 51 TYR B N 1
ATOM 1321 C CA . TYR B 1 51 ? 2.23 5.664 9.695 1 93.56 51 TYR B CA 1
ATOM 1322 C C . TYR B 1 51 ? 1.5 4.637 8.836 1 93.56 51 TYR B C 1
ATOM 1324 O O . TYR B 1 51 ? 1.909 3.477 8.766 1 93.56 51 TYR B O 1
ATOM 1332 N N . MET B 1 52 ? 0.448 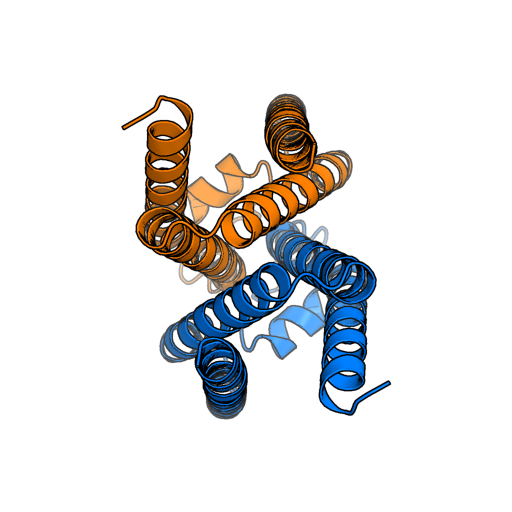5.047 8.195 1 95.56 52 MET B N 1
ATOM 1333 C CA . MET B 1 52 ? -0.298 4.145 7.32 1 95.56 52 MET B CA 1
ATOM 1334 C C . MET B 1 52 ? 0.541 3.738 6.113 1 95.56 52 MET B C 1
ATOM 1336 O O . MET B 1 52 ? 0.476 2.594 5.66 1 95.56 52 MET B O 1
ATOM 1340 N N . LEU B 1 53 ? 1.296 4.695 5.633 1 96.56 53 LEU B N 1
ATOM 1341 C CA . LEU B 1 53 ? 2.229 4.34 4.566 1 96.56 53 LEU B CA 1
ATOM 1342 C C . LEU B 1 53 ? 3.238 3.307 5.051 1 96.56 53 LEU B C 1
ATOM 1344 O O . LEU B 1 53 ? 3.59 2.383 4.316 1 96.56 53 LEU B O 1
ATOM 1348 N N . GLY B 1 54 ? 3.695 3.461 6.273 1 97.38 54 GLY B N 1
ATOM 1349 C CA . GLY B 1 54 ? 4.562 2.465 6.879 1 97.38 54 GLY B CA 1
ATOM 1350 C C . GLY B 1 54 ? 3.914 1.097 6.988 1 97.38 54 GLY B C 1
ATOM 1351 O O . GLY B 1 54 ? 4.578 0.073 6.809 1 97.38 54 GLY B O 1
ATOM 1352 N N . LEU B 1 55 ? 2.678 1.074 7.246 1 98.19 55 LEU B N 1
ATOM 1353 C CA . LEU B 1 55 ? 1.967 -0.193 7.367 1 98.19 55 LEU B CA 1
ATOM 1354 C C . LEU B 1 55 ? 1.869 -0.895 6.016 1 98.19 55 LEU B C 1
ATOM 1356 O O . LEU B 1 55 ? 1.933 -2.125 5.945 1 98.19 55 LEU B O 1
ATOM 1360 N N . TRP B 1 56 ? 1.632 -0.123 4.961 1 98.62 56 TRP B N 1
ATOM 1361 C CA . TRP B 1 56 ? 1.687 -0.717 3.631 1 98.62 56 TRP B CA 1
ATOM 1362 C C . TRP B 1 56 ? 3.041 -1.371 3.381 1 98.62 56 TRP B C 1
ATOM 1364 O O . TRP B 1 56 ? 3.111 -2.514 2.924 1 98.62 56 TRP B O 1
ATOM 1374 N N . GLU B 1 57 ? 4.145 -0.685 3.711 1 98.56 57 GLU B N 1
ATOM 1375 C CA . GLU B 1 57 ? 5.492 -1.209 3.52 1 98.56 57 GLU B CA 1
ATOM 1376 C C . GLU B 1 57 ? 5.723 -2.459 4.363 1 98.56 57 GLU B C 1
ATOM 1378 O O . GLU B 1 57 ? 6.336 -3.424 3.9 1 98.56 57 GLU B O 1
ATOM 1383 N N . LEU B 1 58 ? 5.258 -2.426 5.531 1 98.75 58 LEU B N 1
ATOM 1384 C CA . LEU B 1 58 ? 5.367 -3.594 6.398 1 98.75 58 LEU B CA 1
ATOM 1385 C C . LEU B 1 58 ? 4.664 -4.797 5.785 1 98.75 58 LEU B C 1
ATOM 1387 O O . LEU B 1 58 ? 5.223 -5.898 5.75 1 98.75 58 LEU B O 1
ATOM 1391 N N . SER B 1 59 ? 3.461 -4.605 5.336 1 98.94 59 SER B N 1
ATOM 1392 C CA . SER B 1 59 ? 2.668 -5.684 4.758 1 98.94 59 SER B CA 1
ATOM 1393 C C . SER B 1 59 ? 3.346 -6.262 3.52 1 98.94 59 SER B C 1
ATOM 1395 O O . SER B 1 59 ? 3.42 -7.484 3.359 1 98.94 59 SER B O 1
ATOM 1397 N N . VAL B 1 60 ? 3.859 -5.395 2.635 1 98.88 60 VAL B N 1
ATOM 1398 C CA . VAL B 1 60 ? 4.582 -5.848 1.451 1 98.88 60 VAL B CA 1
ATOM 1399 C C . VAL B 1 60 ? 5.82 -6.641 1.872 1 98.88 60 VAL B C 1
ATOM 1401 O O . VAL B 1 60 ? 6.094 -7.711 1.325 1 98.88 60 VAL B O 1
ATOM 1404 N N . GLY B 1 61 ? 6.574 -6.113 2.838 1 98.94 61 GLY B N 1
ATOM 1405 C CA . GLY B 1 61 ? 7.77 -6.801 3.309 1 98.94 61 GLY B CA 1
ATOM 1406 C C . GLY B 1 61 ? 7.484 -8.195 3.838 1 98.94 61 GLY B C 1
ATOM 1407 O O . GLY B 1 61 ? 8.148 -9.156 3.453 1 98.94 61 GLY B O 1
ATOM 1408 N N . VAL B 1 62 ? 6.523 -8.312 4.684 1 98.81 62 VAL B N 1
ATOM 1409 C CA . VAL B 1 62 ? 6.141 -9.602 5.258 1 98.81 62 VAL B CA 1
ATOM 1410 C C . VAL B 1 62 ? 5.715 -10.562 4.145 1 98.81 62 VAL B C 1
ATOM 1412 O O . VAL B 1 62 ? 6.109 -11.727 4.141 1 98.81 62 VAL B O 1
ATOM 1415 N N . LEU B 1 63 ? 4.977 -10.094 3.174 1 98.81 63 LEU B N 1
ATOM 1416 C CA . LEU B 1 63 ? 4.473 -10.977 2.125 1 98.81 63 LEU B CA 1
ATOM 1417 C C . LEU B 1 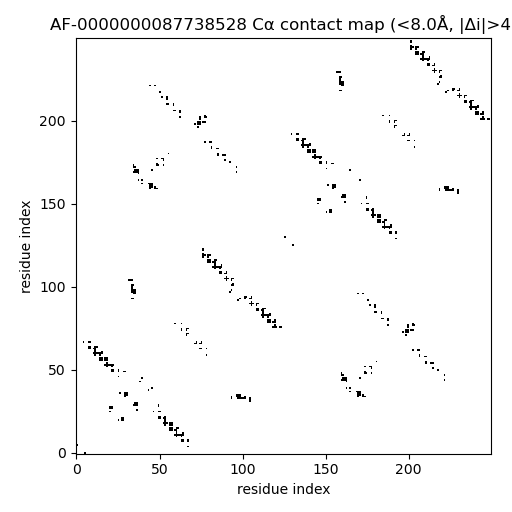63 ? 5.59 -11.359 1.162 1 98.81 63 LEU B C 1
ATOM 1419 O O . LEU B 1 63 ? 5.594 -12.477 0.626 1 98.81 63 LEU B O 1
ATOM 1423 N N . LEU B 1 64 ? 6.531 -10.398 0.913 1 98.88 64 LEU B N 1
ATOM 1424 C CA . LEU B 1 64 ? 7.676 -10.789 0.096 1 98.88 64 LEU B CA 1
ATOM 1425 C C . LEU B 1 64 ? 8.445 -11.93 0.752 1 98.88 64 LEU B C 1
ATOM 1427 O O . LEU B 1 64 ? 8.828 -12.898 0.084 1 98.88 64 LEU B O 1
ATOM 1431 N N . LEU B 1 65 ? 8.641 -11.875 2.043 1 98.75 65 LEU B N 1
ATOM 1432 C CA . LEU B 1 65 ? 9.367 -12.922 2.758 1 98.75 65 LEU B CA 1
ATOM 1433 C C . LEU B 1 65 ? 8.586 -14.227 2.748 1 98.75 65 LEU B C 1
ATOM 1435 O O . LEU B 1 65 ? 9.156 -15.297 2.506 1 98.75 65 LEU B O 1
ATOM 1439 N N . THR B 1 66 ? 7.293 -14.18 2.973 1 97.56 66 THR B N 1
ATOM 1440 C CA . THR B 1 66 ? 6.5 -15.406 3.078 1 97.56 66 THR B CA 1
ATOM 1441 C C . THR B 1 66 ? 6.297 -16.031 1.706 1 97.56 66 THR B C 1
ATOM 1443 O O . THR B 1 66 ? 6.344 -17.266 1.568 1 97.56 66 THR B O 1
ATOM 1446 N N . THR B 1 67 ? 6.039 -15.203 0.669 1 97.69 67 THR B N 1
ATOM 1447 C CA . THR B 1 67 ? 5.883 -15.758 -0.67 1 97.69 67 THR B CA 1
ATOM 1448 C C . THR B 1 67 ? 7.203 -16.344 -1.171 1 97.69 67 THR B C 1
ATOM 1450 O O . THR B 1 67 ? 7.215 -17.375 -1.852 1 97.69 67 THR B O 1
ATOM 1453 N N . GLN B 1 68 ? 8.312 -15.68 -0.845 1 98.12 68 GLN B N 1
ATOM 1454 C CA . GLN B 1 68 ? 9.617 -16.234 -1.204 1 98.12 68 GLN B CA 1
ATOM 1455 C C . GLN B 1 68 ? 9.859 -17.562 -0.499 1 98.12 68 GLN B C 1
ATOM 1457 O O . GLN B 1 68 ? 10.289 -18.531 -1.126 1 98.12 68 GLN B O 1
ATOM 1462 N N . ALA B 1 69 ? 9.578 -17.656 0.806 1 97.25 69 ALA B N 1
ATOM 1463 C CA . ALA B 1 69 ? 9.773 -18.875 1.592 1 97.25 69 ALA B CA 1
ATOM 1464 C C . ALA B 1 69 ? 8.883 -20 1.084 1 97.25 69 ALA B C 1
ATOM 1466 O O . ALA B 1 69 ? 9.281 -21.172 1.11 1 97.25 69 ALA B O 1
ATOM 1467 N N . SER B 1 70 ? 7.699 -19.672 0.554 1 95.75 70 SER B N 1
ATOM 1468 C CA . SER B 1 70 ? 6.762 -20.688 0.079 1 95.75 70 SER B CA 1
ATOM 1469 C C . SER B 1 70 ? 6.973 -20.984 -1.401 1 95.75 70 SER B C 1
ATOM 1471 O O . SER B 1 70 ? 6.332 -21.875 -1.956 1 95.75 70 SER B O 1
ATOM 1473 N N . GLY B 1 71 ? 7.77 -20.203 -2.039 1 95.88 71 GLY B N 1
ATOM 1474 C CA . GLY B 1 71 ? 8.086 -20.438 -3.441 1 95.88 71 GLY B CA 1
ATOM 1475 C C . GLY B 1 71 ? 6.984 -19.984 -4.383 1 95.88 71 GLY B C 1
ATOM 1476 O O . GLY B 1 71 ? 6.84 -20.516 -5.48 1 95.88 71 GLY B O 1
ATOM 1477 N N . SER B 1 72 ? 6.176 -19.109 -3.924 1 96.06 72 SER B N 1
ATOM 1478 C CA . SER B 1 72 ? 5.098 -18.625 -4.781 1 96.06 72 SER B CA 1
ATOM 1479 C C . SER B 1 72 ? 5.621 -17.656 -5.836 1 96.06 72 SER B C 1
ATOM 1481 O O . SER B 1 72 ? 5.801 -16.469 -5.566 1 96.06 72 SER B O 1
ATOM 1483 N N . PHE B 1 73 ? 5.789 -18.125 -7.023 1 95.44 73 PHE B N 1
ATOM 1484 C CA . PHE B 1 73 ? 6.281 -17.312 -8.133 1 95.44 73 PHE B CA 1
ATOM 1485 C C . PHE B 1 73 ? 5.316 -16.188 -8.445 1 95.44 73 PHE B C 1
ATOM 1487 O O . PHE B 1 73 ? 5.73 -15.023 -8.562 1 95.44 73 PHE B O 1
ATOM 1494 N N . ALA B 1 74 ? 4.039 -16.5 -8.578 1 97.06 74 ALA B N 1
ATOM 1495 C CA . ALA B 1 74 ? 3.02 -15.516 -8.93 1 97.06 74 ALA B CA 1
ATOM 1496 C C . ALA B 1 74 ? 2.855 -14.477 -7.82 1 97.06 74 ALA B C 1
ATOM 1498 O O . ALA B 1 74 ? 2.588 -13.305 -8.094 1 97.06 74 ALA B O 1
ATOM 1499 N N . GLY B 1 75 ? 3.002 -14.938 -6.535 1 97.94 75 GLY B N 1
ATOM 1500 C CA . GLY B 1 75 ? 2.951 -14 -5.43 1 97.94 75 GLY B CA 1
ATOM 1501 C C . GLY B 1 75 ? 4.027 -12.93 -5.504 1 97.94 75 GLY B C 1
ATOM 1502 O O . GLY B 1 75 ? 3.736 -11.734 -5.391 1 97.94 75 GLY B O 1
ATOM 1503 N N . ILE B 1 76 ? 5.242 -13.359 -5.762 1 98.62 76 ILE B N 1
ATOM 1504 C CA . ILE B 1 76 ? 6.363 -12.43 -5.871 1 98.62 76 ILE B CA 1
ATOM 1505 C C . ILE B 1 76 ? 6.148 -11.508 -7.07 1 98.62 76 ILE B C 1
ATOM 1507 O O . ILE B 1 76 ? 6.332 -10.289 -6.965 1 98.62 76 ILE B O 1
ATOM 1511 N N . THR B 1 77 ? 5.77 -12.047 -8.195 1 98.56 77 THR B N 1
ATOM 1512 C CA . THR B 1 77 ? 5.531 -11.258 -9.398 1 98.56 77 THR B CA 1
ATOM 1513 C C . THR B 1 77 ? 4.461 -10.195 -9.156 1 98.56 77 THR B C 1
ATOM 1515 O O . THR B 1 77 ? 4.609 -9.047 -9.578 1 98.56 77 THR B O 1
ATOM 1518 N N . THR B 1 78 ? 3.402 -10.555 -8.445 1 98.69 78 THR B N 1
ATOM 1519 C CA . THR B 1 78 ? 2.312 -9.641 -8.133 1 98.69 78 THR B CA 1
ATOM 1520 C C . THR B 1 78 ? 2.805 -8.5 -7.242 1 98.69 78 THR B C 1
ATOM 1522 O O . THR B 1 78 ? 2.477 -7.336 -7.477 1 98.69 78 THR B O 1
ATOM 1525 N N . LEU B 1 79 ? 3.621 -8.805 -6.238 1 98.88 79 LEU B N 1
ATOM 1526 C CA . LEU B 1 79 ? 4.125 -7.789 -5.324 1 98.88 79 LEU B CA 1
ATOM 1527 C C . LEU B 1 79 ? 5.117 -6.867 -6.023 1 98.88 79 LEU B C 1
ATOM 1529 O O . LEU B 1 79 ? 5.156 -5.664 -5.75 1 98.88 79 LEU B O 1
ATOM 1533 N N . LEU B 1 80 ? 5.914 -7.402 -6.93 1 98.88 80 LEU B N 1
ATOM 1534 C CA . LEU B 1 80 ? 6.789 -6.562 -7.738 1 98.88 80 LEU B CA 1
ATOM 1535 C C . LEU B 1 80 ? 5.977 -5.609 -8.609 1 98.88 80 LEU B C 1
ATOM 1537 O O . LEU B 1 80 ? 6.309 -4.43 -8.727 1 98.88 80 LEU B O 1
ATOM 1541 N N . GLY B 1 81 ? 4.949 -6.121 -9.258 1 98.75 81 GLY B N 1
ATOM 1542 C CA . GLY B 1 81 ? 4.066 -5.27 -10.039 1 98.75 81 GLY B CA 1
ATOM 1543 C C . GLY B 1 81 ? 3.418 -4.172 -9.211 1 98.75 81 GLY B C 1
ATOM 1544 O O . GLY B 1 81 ? 3.332 -3.025 -9.648 1 98.75 81 GLY B O 1
ATOM 1545 N N . LEU B 1 82 ? 2.963 -4.516 -8.016 1 98.94 82 LEU B N 1
ATOM 1546 C CA . LEU B 1 82 ? 2.344 -3.572 -7.094 1 98.94 82 LEU B CA 1
ATOM 1547 C C . LEU B 1 82 ? 3.301 -2.438 -6.75 1 98.94 82 LEU B C 1
ATOM 1549 O O . LEU B 1 82 ? 2.947 -1.262 -6.871 1 98.94 82 LEU B O 1
ATOM 1553 N N . MET B 1 83 ? 4.488 -2.801 -6.332 1 98.88 83 MET B N 1
ATOM 1554 C CA . MET B 1 83 ? 5.484 -1.804 -5.957 1 98.88 83 MET B CA 1
ATOM 1555 C C . MET B 1 83 ? 5.863 -0.937 -7.152 1 98.88 83 MET B C 1
ATOM 1557 O O . MET B 1 83 ? 6.066 0.271 -7.012 1 98.88 83 MET B O 1
ATOM 1561 N N . GLY B 1 84 ? 5.969 -1.544 -8.32 1 98.88 84 GLY B N 1
ATOM 1562 C CA . GLY B 1 84 ? 6.297 -0.783 -9.516 1 98.88 84 GLY B CA 1
ATOM 1563 C C . GLY B 1 84 ? 5.234 0.238 -9.883 1 98.88 84 GLY B C 1
ATOM 1564 O O . GLY B 1 84 ? 5.555 1.392 -10.18 1 98.88 84 GLY B O 1
ATOM 1565 N N . LEU B 1 85 ? 4.012 -0.191 -9.891 1 98.88 85 LEU B N 1
ATOM 1566 C CA . LEU B 1 85 ? 2.908 0.711 -10.195 1 98.88 85 LEU B CA 1
ATOM 1567 C C . LEU B 1 85 ? 2.844 1.854 -9.188 1 98.88 85 LEU B C 1
ATOM 1569 O O . LEU B 1 85 ? 2.666 3.014 -9.57 1 98.88 85 LEU B O 1
ATOM 1573 N N . TYR B 1 86 ? 2.943 1.549 -7.902 1 98.81 86 TYR B N 1
ATOM 1574 C CA . TYR B 1 86 ? 2.941 2.559 -6.848 1 98.81 86 TYR B CA 1
ATOM 1575 C C . TYR B 1 86 ? 4.035 3.596 -7.086 1 98.81 86 TYR B C 1
ATOM 1577 O O . TYR B 1 86 ? 3.777 4.801 -7.031 1 98.81 86 TYR B O 1
ATOM 1585 N N . LYS B 1 87 ? 5.262 3.154 -7.387 1 98.69 87 LYS B N 1
ATOM 1586 C CA . LYS B 1 87 ? 6.383 4.074 -7.555 1 98.69 87 LYS B CA 1
ATOM 1587 C C . LYS B 1 87 ? 6.219 4.918 -8.82 1 98.69 87 LYS B C 1
ATOM 1589 O O . LYS B 1 87 ? 6.629 6.078 -8.852 1 98.69 87 LYS B O 1
ATOM 1594 N N . ALA B 1 88 ? 5.68 4.336 -9.867 1 98.62 88 ALA B N 1
ATOM 1595 C CA . ALA B 1 88 ? 5.352 5.133 -11.047 1 98.62 88 ALA B CA 1
ATOM 1596 C C . ALA B 1 88 ? 4.367 6.246 -10.703 1 98.62 88 ALA B C 1
ATOM 1598 O O . ALA B 1 88 ? 4.543 7.391 -11.125 1 98.62 88 ALA B O 1
ATOM 1599 N N . GLY B 1 89 ? 3.332 5.922 -9.945 1 98.25 89 GLY B N 1
ATOM 1600 C CA . GLY B 1 89 ? 2.379 6.922 -9.5 1 98.25 89 GLY B CA 1
ATOM 1601 C C . GLY B 1 89 ? 3.01 8.008 -8.648 1 98.25 89 GLY B C 1
ATOM 1602 O O . GLY B 1 89 ? 2.67 9.188 -8.789 1 98.25 89 GLY B O 1
ATOM 1603 N N . VAL B 1 90 ? 3.889 7.594 -7.738 1 97.56 90 VAL B N 1
ATOM 1604 C CA . VAL B 1 90 ? 4.543 8.555 -6.859 1 97.56 90 VAL B CA 1
ATOM 1605 C C . VAL B 1 90 ? 5.395 9.516 -7.684 1 97.56 90 VAL B C 1
ATOM 1607 O O . VAL B 1 90 ? 5.426 10.719 -7.414 1 97.56 90 VAL B O 1
ATOM 1610 N N . ALA B 1 91 ? 6.098 8.992 -8.695 1 97.44 91 ALA B N 1
ATOM 1611 C CA . ALA B 1 91 ? 6.879 9.867 -9.57 1 97.44 91 ALA B CA 1
ATOM 1612 C C . ALA B 1 91 ? 5.996 10.938 -10.203 1 97.44 91 ALA B C 1
ATOM 1614 O O . ALA B 1 91 ? 6.352 12.117 -10.211 1 97.44 91 ALA B O 1
ATOM 1615 N N . ILE B 1 92 ? 4.887 10.555 -10.695 1 97.38 92 ILE B N 1
ATOM 1616 C CA . ILE B 1 92 ? 3.947 11.492 -11.312 1 97.38 92 ILE B CA 1
ATOM 1617 C C . ILE B 1 92 ? 3.432 12.469 -10.266 1 97.38 92 ILE B C 1
ATOM 1619 O O . ILE B 1 92 ? 3.346 13.672 -10.523 1 97.38 92 ILE B O 1
ATOM 1623 N N . LEU B 1 93 ? 3.109 11.992 -9.102 1 95.25 93 LEU B N 1
ATOM 1624 C CA . LEU B 1 93 ? 2.602 12.812 -8.008 1 95.25 93 LEU B CA 1
ATOM 1625 C C . LEU B 1 93 ? 3.611 13.891 -7.629 1 95.25 93 LEU B C 1
ATOM 1627 O O . LEU B 1 93 ? 3.246 15.055 -7.453 1 95.25 93 LEU B O 1
ATOM 1631 N N . LEU B 1 94 ? 4.816 13.5 -7.52 1 94.56 94 LEU B N 1
ATOM 1632 C CA . LEU B 1 94 ? 5.852 14.406 -7.039 1 94.56 94 LEU B CA 1
ATOM 1633 C C . LEU B 1 94 ? 6.137 15.492 -8.062 1 94.56 94 LEU B C 1
ATOM 1635 O O . LEU B 1 94 ? 6.578 16.594 -7.711 1 94.56 94 LEU B O 1
ATOM 1639 N N . TRP B 1 95 ? 5.883 15.242 -9.359 1 92.5 95 TRP B N 1
ATOM 1640 C CA . TRP B 1 95 ? 5.98 16.281 -10.375 1 92.5 95 TRP B CA 1
ATOM 1641 C C . TRP B 1 95 ? 5.074 17.453 -10.039 1 92.5 95 TRP B C 1
ATOM 1643 O O . TRP B 1 95 ? 5.414 18.609 -10.312 1 92.5 95 TRP B O 1
ATOM 1653 N N . ASN B 1 96 ? 4.023 17.234 -9.328 1 89.75 96 ASN B N 1
ATOM 1654 C CA . ASN B 1 96 ? 3.004 18.25 -9.086 1 89.75 96 ASN B CA 1
ATOM 1655 C C . ASN B 1 96 ? 3.145 18.859 -7.691 1 89.75 96 ASN B C 1
ATOM 1657 O O . ASN B 1 96 ? 2.949 20.062 -7.516 1 89.75 96 ASN B O 1
ATOM 1661 N N . ILE B 1 97 ? 3.564 18.062 -6.715 1 87.12 97 ILE B N 1
ATOM 1662 C CA . ILE B 1 97 ? 3.441 18.594 -5.359 1 87.12 97 ILE B CA 1
ATOM 1663 C C . ILE B 1 97 ? 4.762 18.406 -4.617 1 87.12 97 ILE B C 1
ATOM 1665 O O . ILE B 1 97 ? 4.832 18.609 -3.402 1 87.12 97 ILE B O 1
ATOM 1669 N N . GLY B 1 98 ? 5.746 17.922 -5.289 1 86.06 98 GLY B N 1
ATOM 1670 C CA . GLY B 1 98 ? 7.008 17.609 -4.629 1 86.06 98 GLY B CA 1
ATOM 1671 C C . GLY B 1 98 ? 7.695 18.844 -4.066 1 86.06 98 GLY B C 1
ATOM 1672 O O . GLY B 1 98 ? 7.352 19.969 -4.422 1 86.06 98 GLY B O 1
ATOM 1673 N N . ASP B 1 99 ? 8.547 18.578 -3.145 1 86.06 99 ASP B N 1
ATOM 1674 C CA . ASP B 1 99 ? 9.297 19.656 -2.498 1 86.06 99 ASP B CA 1
ATOM 1675 C C . ASP B 1 99 ? 10.461 20.109 -3.369 1 86.06 99 ASP B C 1
ATOM 1677 O O . ASP B 1 99 ? 10.461 19.891 -4.582 1 86.06 99 ASP B O 1
ATOM 1681 N N . LYS B 1 100 ?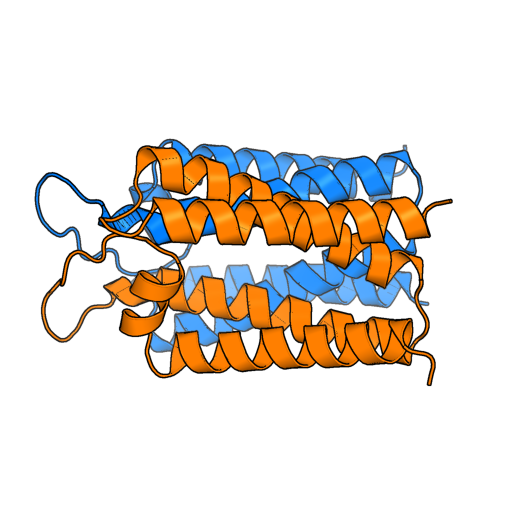 11.438 20.844 -2.805 1 84.69 100 LYS B N 1
ATOM 1682 C CA . LYS B 1 100 ? 12.562 21.422 -3.539 1 84.69 100 LYS B CA 1
ATOM 1683 C C . LYS B 1 100 ? 13.453 20.344 -4.129 1 84.69 100 LYS B C 1
ATOM 1685 O O . LYS B 1 100 ? 14.094 20.547 -5.164 1 84.69 100 LYS B O 1
ATOM 1690 N N . ASN B 1 101 ? 13.57 19.172 -3.559 1 85.62 101 ASN B N 1
ATOM 1691 C CA . ASN B 1 101 ? 14.414 18.062 -4.008 1 85.62 101 ASN B CA 1
ATOM 1692 C C . ASN B 1 101 ? 13.633 17.094 -4.887 1 85.62 101 ASN B C 1
ATOM 1694 O O . ASN B 1 101 ? 14.047 15.938 -5.062 1 85.62 101 ASN B O 1
ATOM 1698 N N . LYS B 1 102 ? 12.555 17.547 -5.477 1 88.19 102 LYS B N 1
ATOM 1699 C CA . LYS B 1 102 ? 11.633 16.625 -6.145 1 88.19 102 LYS B CA 1
ATOM 1700 C C . LYS B 1 102 ? 12.297 15.961 -7.344 1 88.19 102 LYS B C 1
ATOM 1702 O O . LYS B 1 102 ? 11.984 14.812 -7.676 1 88.19 102 LYS B O 1
ATOM 1707 N N . THR B 1 103 ? 13.18 16.656 -8.016 1 93.94 103 THR B N 1
ATOM 1708 C CA . THR B 1 103 ? 13.766 16.094 -9.227 1 93.94 103 THR B CA 1
ATOM 1709 C C . THR B 1 103 ? 14.508 14.797 -8.914 1 93.94 103 THR B C 1
ATOM 1711 O O . THR B 1 103 ? 14.328 13.797 -9.602 1 93.94 103 THR B O 1
ATOM 1714 N N . ARG B 1 104 ? 15.281 14.805 -7.887 1 95.19 104 ARG B N 1
ATOM 1715 C CA . ARG B 1 104 ? 16 13.609 -7.469 1 95.19 104 ARG B CA 1
ATOM 1716 C C . ARG B 1 104 ? 15.047 12.516 -7.008 1 95.19 104 ARG B C 1
ATOM 1718 O O . ARG B 1 104 ? 15.25 11.336 -7.305 1 95.19 104 ARG B O 1
ATOM 1725 N N . LYS B 1 105 ? 14.094 12.891 -6.344 1 94.5 105 LYS B N 1
ATOM 1726 C CA . LYS B 1 105 ? 13.117 11.93 -5.84 1 94.5 105 LYS B CA 1
ATOM 1727 C C . LYS B 1 105 ? 12.289 11.336 -6.977 1 94.5 105 LYS B C 1
ATOM 1729 O O . LYS B 1 105 ? 11.977 10.141 -6.965 1 94.5 105 LYS B O 1
ATOM 1734 N N . ILE B 1 106 ? 11.898 12.164 -7.926 1 96.62 106 ILE B N 1
ATOM 1735 C CA . ILE B 1 106 ? 11.188 11.688 -9.102 1 96.62 106 ILE B CA 1
ATOM 1736 C C . ILE B 1 106 ? 12.047 10.68 -9.859 1 96.62 106 ILE B C 1
ATOM 1738 O O . ILE B 1 106 ? 11.586 9.586 -10.195 1 96.62 106 ILE B O 1
ATOM 1742 N N . ALA B 1 107 ? 13.305 11.023 -10.062 1 97.38 107 ALA B N 1
ATOM 1743 C CA . ALA B 1 107 ? 14.219 10.125 -10.773 1 97.38 107 ALA B CA 1
ATOM 1744 C C . ALA B 1 107 ? 14.344 8.797 -10.039 1 97.38 107 ALA B C 1
ATOM 1746 O O . ALA B 1 107 ? 14.328 7.734 -10.672 1 97.38 107 ALA B O 1
ATOM 1747 N N . GLY B 1 108 ? 14.492 8.867 -8.734 1 96.88 108 GLY B N 1
ATOM 1748 C CA . GLY B 1 108 ? 14.562 7.648 -7.945 1 96.88 108 GLY B CA 1
ATOM 1749 C C . GLY B 1 108 ? 13.32 6.785 -8.062 1 96.88 108 GLY B C 1
ATOM 1750 O O . GLY B 1 108 ? 13.414 5.562 -8.18 1 96.88 108 GLY B O 1
ATOM 1751 N N . ASN B 1 109 ? 12.156 7.355 -8.047 1 98.19 109 ASN B N 1
ATOM 1752 C CA . ASN B 1 109 ? 10.914 6.613 -8.18 1 98.19 109 ASN B CA 1
ATOM 1753 C C . ASN B 1 109 ? 10.742 6.055 -9.594 1 98.19 109 ASN B C 1
ATOM 1755 O O . ASN B 1 109 ? 10.25 4.941 -9.766 1 98.19 109 ASN B O 1
ATOM 1759 N N . ILE B 1 110 ? 11.164 6.789 -10.617 1 98.31 110 ILE B N 1
ATOM 1760 C CA . ILE B 1 110 ? 11.102 6.293 -11.984 1 98.31 110 ILE B CA 1
ATOM 1761 C C . ILE B 1 110 ? 12.008 5.07 -12.133 1 98.31 110 ILE B C 1
ATOM 1763 O O . ILE B 1 110 ? 11.586 4.047 -12.68 1 98.31 110 ILE B O 1
ATOM 1767 N N . LEU B 1 111 ? 13.172 5.246 -11.617 1 98.56 111 LEU B N 1
ATOM 1768 C CA . LEU B 1 111 ? 14.117 4.141 -11.703 1 98.56 111 LEU B CA 1
ATOM 1769 C C . LEU B 1 111 ? 13.586 2.912 -10.969 1 98.56 111 LEU B C 1
ATOM 1771 O O . LEU B 1 111 ? 13.68 1.792 -11.477 1 98.56 111 LEU B O 1
ATOM 1775 N N . THR B 1 112 ? 13.062 3.094 -9.789 1 98.19 112 THR B N 1
ATOM 1776 C CA . THR B 1 112 ? 12.5 1.989 -9.016 1 98.19 112 THR B CA 1
ATOM 1777 C C . THR B 1 112 ? 11.297 1.381 -9.727 1 98.19 112 THR B C 1
ATOM 1779 O O . THR B 1 112 ? 11.164 0.157 -9.789 1 98.19 112 THR B O 1
ATOM 1782 N N . ALA B 1 113 ? 10.469 2.193 -10.305 1 98.81 113 ALA B N 1
ATOM 1783 C CA . ALA B 1 113 ? 9.305 1.71 -11.047 1 98.81 113 ALA B CA 1
ATOM 1784 C C . ALA B 1 113 ? 9.734 0.851 -12.234 1 98.81 113 ALA B C 1
ATOM 1786 O O . ALA B 1 113 ? 9.219 -0.251 -12.43 1 98.81 113 ALA B O 1
ATOM 1787 N N . ILE B 1 114 ? 10.656 1.331 -12.992 1 98.75 114 ILE B N 1
ATOM 1788 C CA . ILE B 1 114 ? 11.148 0.606 -14.164 1 98.75 114 ILE B CA 1
ATOM 1789 C C . ILE B 1 114 ? 11.742 -0.732 -13.727 1 98.75 114 ILE B C 1
ATOM 1791 O O . ILE B 1 114 ? 11.445 -1.771 -14.32 1 98.75 114 ILE B O 1
ATOM 1795 N N . THR B 1 115 ? 12.562 -0.666 -12.672 1 98.69 115 THR B N 1
ATOM 1796 C CA . THR B 1 115 ? 13.219 -1.878 -12.195 1 98.69 115 THR B CA 1
ATOM 1797 C C . THR B 1 115 ? 12.188 -2.92 -11.773 1 98.69 115 THR B C 1
ATOM 1799 O O . THR B 1 115 ? 12.258 -4.074 -12.203 1 98.69 115 THR B O 1
ATOM 1802 N N . PHE B 1 116 ? 11.195 -2.57 -10.984 1 98.81 116 PHE B N 1
ATOM 1803 C CA . PHE B 1 116 ? 10.227 -3.529 -10.461 1 98.81 116 PHE B CA 1
ATOM 1804 C C . PHE B 1 116 ? 9.289 -4.008 -11.562 1 98.81 116 PHE B C 1
ATOM 1806 O O . PHE B 1 116 ? 8.977 -5.199 -11.648 1 98.81 116 PHE B O 1
ATOM 1813 N N . LEU B 1 117 ? 8.828 -3.123 -12.438 1 98.56 117 LEU B N 1
ATOM 1814 C CA . LEU B 1 117 ? 7.926 -3.533 -13.516 1 98.56 117 LEU B CA 1
ATOM 1815 C C . LEU B 1 117 ? 8.656 -4.406 -14.531 1 98.56 117 LEU B C 1
ATOM 1817 O O . LEU B 1 117 ? 8.094 -5.387 -15.023 1 98.56 117 LEU B O 1
ATOM 1821 N N . PHE B 1 118 ? 9.867 -4.039 -14.789 1 98.44 118 PHE B N 1
ATOM 1822 C CA . PHE B 1 118 ? 10.648 -4.863 -15.703 1 98.44 118 PHE B CA 1
ATOM 1823 C C . PHE B 1 118 ? 10.883 -6.25 -15.109 1 98.44 118 PHE B C 1
ATOM 1825 O O . PHE B 1 118 ? 10.75 -7.258 -15.805 1 98.44 118 PHE B O 1
ATOM 1832 N N . TRP B 1 119 ? 11.305 -6.281 -13.844 1 98.25 119 TRP B N 1
ATOM 1833 C CA . TRP B 1 119 ? 11.508 -7.559 -13.172 1 98.25 119 TRP B CA 1
ATOM 1834 C C . TRP B 1 119 ? 10.227 -8.391 -13.172 1 98.25 119 TRP B C 1
ATOM 1836 O O . TRP B 1 119 ? 10.258 -9.594 -13.438 1 98.25 119 TRP B O 1
ATOM 1846 N N . ALA B 1 120 ? 9.109 -7.809 -12.867 1 97.88 120 ALA B N 1
ATOM 1847 C CA . ALA B 1 120 ? 7.828 -8.516 -12.883 1 97.88 120 ALA B CA 1
ATOM 1848 C C . ALA B 1 120 ? 7.527 -9.07 -14.266 1 97.88 120 ALA B C 1
ATOM 1850 O O . ALA B 1 120 ? 7.145 -10.234 -14.398 1 97.88 120 ALA B O 1
ATOM 1851 N N . LEU B 1 121 ? 7.699 -8.297 -15.312 1 96.5 121 LEU B N 1
ATOM 1852 C CA . LEU B 1 121 ? 7.414 -8.711 -16.688 1 96.5 121 LEU B CA 1
ATOM 1853 C C . LEU B 1 121 ? 8.352 -9.836 -17.109 1 96.5 121 LEU B C 1
ATOM 1855 O O . LEU B 1 121 ? 7.934 -10.766 -17.812 1 96.5 121 LEU B O 1
ATOM 1859 N N . TYR B 1 122 ? 9.562 -9.664 -16.672 1 95.06 122 TYR B N 1
ATOM 1860 C CA . TYR B 1 122 ? 10.539 -10.703 -16.984 1 95.06 122 TYR B CA 1
ATOM 1861 C C . TYR B 1 122 ? 10.117 -12.039 -16.375 1 95.06 122 TYR B C 1
ATOM 1863 O O . TYR B 1 122 ? 10.32 -13.094 -16.984 1 95.06 122 TYR B O 1
ATOM 1871 N N . ARG B 1 123 ? 9.523 -12.016 -15.258 1 92.62 123 ARG B N 1
ATOM 1872 C CA . ARG B 1 123 ? 9.109 -13.227 -14.562 1 92.62 123 ARG B CA 1
ATOM 1873 C C . ARG B 1 123 ? 7.875 -13.844 -15.219 1 92.62 123 ARG B C 1
ATOM 1875 O O . ARG B 1 123 ? 7.57 -15.016 -15 1 92.62 123 ARG B O 1
ATOM 1882 N N . CYS B 1 124 ? 7.148 -13.094 -15.953 1 87.81 124 CYS B N 1
ATOM 1883 C CA . CYS B 1 124 ? 5.949 -13.578 -16.625 1 87.81 124 CYS B CA 1
ATOM 1884 C C . CYS B 1 124 ? 6.293 -14.266 -17.938 1 87.81 124 CYS B C 1
ATOM 1886 O O . CYS B 1 124 ? 5.434 -14.891 -18.562 1 87.81 124 CYS B O 1
ATOM 1888 N N . GLN B 1 125 ? 7.543 -14.227 -18.438 1 74.38 125 GLN B N 1
ATOM 1889 C CA . GLN B 1 125 ? 7.957 -14.859 -19.672 1 74.38 125 GLN B CA 1
ATOM 1890 C C . GLN B 1 125 ? 8.32 -16.328 -19.453 1 74.38 125 GLN B C 1
ATOM 1892 O O . GLN B 1 125 ? 8.742 -16.703 -18.359 1 74.38 125 GLN B O 1
#

Foldseek 3Di:
DDPVLVVLLVQLVVLLVQLVCCVVPVVVVCVLLQADDPDDDDPCPVSVVSNVVSVVSNVLSVQSVVCSVVVPLVSNLVSLQVLLVVLQVSLVVCVPGGDPCSVVNSVVSNVSNCVSNVVSVVSVD/DDPVLVVLLVQLVVLLVQLVCCVVPVVVVCVLLQADDDDDDDVPPVSVVSNVVSVVSNVLSVQSVVCSVVVPLVSNLVSLQVLLVVLQVSLVVCVPGGDPCSVVNSVVSNVSNCVSNVVSVVSVD